Protein AF-A0A857GMG8-F1 (afdb_monomer)

Radius of gyration: 19.64 Å; Cα contacts (8 Å, |Δi|>4): 232; chains: 1; bounding box: 45×62×44 Å

Secondary structure (DSSP, 8-state):
-------TTGGGGGS-HHHHHHHHT-TTS-HHHHHHHHHHHHHHHHHHHHHHHHHTGGGSTTS-SS-GGGGS---S--S-TT---HHHHHHHHHHHS-HHHHHHHHHHHTS-HHHHHHHHHHHH-BPP-SS----TTB--HHHHTSHHHHHHHHHHTT--TTS--TT-SHHHHHHHHHHHHHHHHHHHHHHHHHHHHTT--GGGTHHHHTT-

Organism: NCBI:txid77097

Structure (mmCIF, N/CA/C/O backbone):
data_AF-A0A857GMG8-F1
#
_entry.id   AF-A0A857GMG8-F1
#
loop_
_atom_site.group_PDB
_atom_site.id
_atom_site.type_symbol
_atom_site.label_atom_id
_atom_site.label_alt_id
_atom_site.label_comp_id
_atom_site.label_asym_id
_atom_site.label_entity_id
_atom_site.label_seq_id
_atom_site.pdbx_PDB_ins_code
_atom_site.Cartn_x
_atom_site.Cartn_y
_atom_site.Cartn_z
_atom_site.occupancy
_atom_site.B_iso_or_equiv
_atom_site.auth_seq_id
_atom_site.auth_comp_id
_atom_site.auth_asym_id
_atom_site.auth_atom_id
_atom_site.pdbx_PDB_model_num
ATOM 1 N N . MET A 1 1 ? 20.575 21.310 18.126 1.00 33.16 1 MET A N 1
ATOM 2 C CA . MET A 1 1 ? 19.102 21.369 18.283 1.00 33.16 1 MET A CA 1
ATOM 3 C C . MET A 1 1 ? 18.531 19.963 18.088 1.00 33.16 1 MET A C 1
ATOM 5 O O . MET A 1 1 ? 19.032 19.236 17.243 1.00 33.16 1 MET A O 1
ATOM 9 N N . SER A 1 2 ? 17.607 19.564 18.966 1.00 34.50 2 SER A N 1
ATOM 10 C CA . SER A 1 2 ? 17.300 18.197 19.441 1.00 34.50 2 SER A CA 1
ATOM 11 C C . SER A 1 2 ? 17.099 17.077 18.393 1.00 34.50 2 SER A C 1
ATOM 13 O O . SER A 1 2 ? 16.162 17.109 17.597 1.00 34.50 2 SER A O 1
ATOM 15 N N . LYS A 1 3 ? 17.934 16.026 18.489 1.00 38.69 3 LYS A N 1
ATOM 16 C CA . LYS A 1 3 ? 17.769 14.689 17.884 1.00 38.69 3 LYS A CA 1
ATOM 17 C C . LYS A 1 3 ? 16.964 13.773 18.825 1.00 38.69 3 LYS A C 1
ATOM 19 O O . LYS A 1 3 ? 17.524 12.826 19.358 1.00 38.69 3 LYS A O 1
ATOM 24 N N . ALA A 1 4 ? 15.687 14.060 19.067 1.00 39.09 4 ALA A N 1
ATOM 25 C CA . ALA A 1 4 ? 14.756 13.107 19.692 1.00 39.09 4 ALA A CA 1
ATOM 26 C C . ALA A 1 4 ? 13.313 13.634 19.660 1.00 39.09 4 ALA A C 1
ATOM 28 O O . ALA A 1 4 ? 12.725 13.946 20.691 1.00 39.09 4 ALA A O 1
ATOM 29 N N . ARG A 1 5 ? 12.689 13.704 18.480 1.00 40.91 5 ARG A N 1
ATOM 30 C CA . ARG A 1 5 ? 11.242 13.453 18.433 1.00 40.91 5 ARG A CA 1
ATOM 31 C C . ARG A 1 5 ? 11.086 11.939 18.383 1.00 40.91 5 ARG A C 1
ATOM 33 O O . ARG A 1 5 ? 11.029 11.363 17.301 1.00 40.91 5 ARG A O 1
ATOM 40 N N . CYS A 1 6 ? 11.106 11.290 19.548 1.00 48.81 6 CYS A N 1
ATOM 41 C CA . CYS A 1 6 ? 10.576 9.935 19.651 1.00 48.81 6 CYS A CA 1
ATOM 42 C C . CYS A 1 6 ? 9.146 9.990 19.115 1.00 48.81 6 CYS A C 1
ATOM 44 O O . CYS A 1 6 ? 8.317 10.737 19.634 1.00 48.81 6 CYS A O 1
ATOM 46 N N . ASN A 1 7 ? 8.886 9.275 18.024 1.00 71.25 7 ASN A N 1
ATOM 47 C CA . ASN A 1 7 ? 7.545 9.131 17.487 1.00 71.25 7 ASN A CA 1
ATOM 48 C C . ASN A 1 7 ? 6.668 8.538 18.607 1.00 71.25 7 ASN A C 1
ATOM 50 O O . ASN A 1 7 ? 6.893 7.395 19.005 1.00 71.25 7 ASN A O 1
ATOM 54 N N . ARG A 1 8 ? 5.719 9.326 19.149 1.00 83.62 8 ARG A N 1
ATOM 55 C CA . ARG A 1 8 ? 4.819 8.953 20.267 1.00 83.62 8 ARG A CA 1
ATOM 56 C C . ARG A 1 8 ? 4.130 7.605 20.022 1.00 83.62 8 ARG A C 1
ATOM 58 O O . ARG A 1 8 ? 3.816 6.894 20.970 1.00 83.62 8 ARG A O 1
ATOM 65 N N . TYR A 1 9 ? 3.969 7.233 18.753 1.00 89.00 9 TYR A N 1
ATOM 66 C CA . TYR A 1 9 ? 3.299 6.018 18.309 1.00 89.00 9 TYR A CA 1
ATOM 67 C C . TYR A 1 9 ? 4.242 4.997 17.647 1.00 89.00 9 TYR A C 1
ATOM 69 O O . TYR A 1 9 ? 3.790 4.125 16.915 1.00 89.00 9 TYR A O 1
ATOM 77 N N . ALA A 1 10 ? 5.553 5.047 17.922 1.00 86.38 10 ALA A N 1
ATOM 78 C CA . ALA A 1 10 ? 6.530 4.090 17.377 1.00 86.38 10 ALA A CA 1
ATOM 79 C C . ALA A 1 10 ? 6.225 2.619 17.723 1.00 86.38 10 ALA A C 1
ATOM 81 O O . ALA A 1 10 ? 6.679 1.710 17.035 1.00 86.38 10 ALA A O 1
ATOM 82 N N . TYR A 1 11 ? 5.468 2.362 18.793 1.00 90.12 11 TYR A N 1
ATOM 83 C CA . TYR A 1 11 ? 5.077 1.006 19.178 1.00 90.12 11 TYR A CA 1
ATOM 84 C C . TYR A 1 11 ? 4.092 0.358 18.189 1.00 90.12 11 TYR A C 1
ATOM 86 O O . TYR A 1 11 ? 3.995 -0.868 18.169 1.00 90.12 11 TYR A O 1
ATOM 94 N N . LEU A 1 12 ? 3.393 1.153 17.366 1.00 91.69 12 LEU A N 1
ATOM 95 C CA . LEU A 1 12 ? 2.449 0.651 16.365 1.00 91.69 12 LEU A CA 1
ATOM 96 C C . LEU A 1 12 ? 3.129 -0.234 15.317 1.00 91.69 12 LEU A C 1
ATOM 98 O O . LEU A 1 12 ? 2.527 -1.211 14.889 1.00 91.69 12 LEU A O 1
ATOM 102 N N . ASP A 1 13 ? 4.399 0.025 14.982 1.00 85.75 13 ASP A N 1
ATOM 103 C CA . ASP A 1 13 ? 5.188 -0.799 14.048 1.00 85.75 13 ASP A CA 1
ATOM 104 C C . ASP A 1 13 ? 5.407 -2.248 14.546 1.00 85.75 13 ASP A C 1
ATOM 106 O O . ASP A 1 13 ? 5.930 -3.082 13.814 1.00 85.75 13 ASP A O 1
ATOM 110 N N . ARG A 1 14 ? 5.051 -2.562 15.801 1.00 87.31 14 ARG A N 1
ATOM 111 C CA . ARG A 1 14 ? 5.132 -3.920 16.376 1.00 87.31 14 ARG A CA 1
ATOM 112 C C . ARG A 1 14 ? 3.777 -4.619 16.460 1.00 87.31 14 ARG A C 1
ATOM 114 O O . ARG A 1 14 ? 3.708 -5.760 16.918 1.00 87.31 14 ARG A O 1
ATOM 121 N N . LEU A 1 15 ? 2.695 -3.927 16.113 1.00 86.44 15 LEU A N 1
ATOM 122 C CA . LEU A 1 15 ? 1.356 -4.496 16.136 1.00 86.44 15 LEU A CA 1
ATOM 123 C C . LEU A 1 15 ? 1.070 -5.200 14.813 1.00 86.44 15 LEU A C 1
ATOM 125 O O . LEU A 1 15 ? 1.471 -4.741 13.751 1.00 86.44 15 LEU A O 1
ATOM 129 N N . ASN A 1 16 ? 0.340 -6.310 14.885 1.00 87.12 16 ASN A N 1
ATOM 130 C CA . ASN A 1 16 ? -0.159 -6.965 13.683 1.00 87.12 16 ASN A CA 1
ATOM 131 C C . ASN A 1 16 ? -1.322 -6.173 13.065 1.00 87.12 16 ASN A C 1
ATOM 133 O O . ASN A 1 16 ? -1.979 -5.370 13.736 1.00 87.12 16 ASN A O 1
ATOM 137 N N . LEU A 1 17 ? -1.600 -6.450 11.791 1.00 89.31 17 LEU A N 1
ATOM 138 C CA . LEU A 1 17 ? -2.630 -5.764 11.017 1.00 89.31 17 LEU A CA 1
ATOM 139 C C . LEU A 1 17 ? -4.008 -5.785 11.699 1.00 89.31 17 LEU A C 1
ATOM 141 O O . LEU A 1 17 ? -4.651 -4.746 11.796 1.00 89.31 17 LEU A O 1
ATOM 145 N N . SER A 1 18 ? -4.434 -6.918 12.264 1.00 87.94 18 SER A N 1
ATOM 146 C CA . SER A 1 18 ? -5.716 -7.014 12.978 1.00 87.94 18 SER A CA 1
ATOM 147 C C . SER A 1 18 ? -5.811 -6.041 14.158 1.00 87.94 18 SER A C 1
ATOM 149 O O . SER A 1 18 ? -6.833 -5.385 14.341 1.00 87.94 18 SER A O 1
ATOM 151 N N . ARG A 1 19 ? -4.744 -5.913 14.959 1.00 89.12 19 ARG A N 1
ATOM 152 C CA . ARG A 1 19 ? -4.695 -4.956 16.075 1.00 89.12 19 ARG A CA 1
ATOM 153 C C . ARG A 1 19 ? -4.681 -3.513 15.582 1.00 89.12 19 ARG A C 1
ATOM 155 O O . ARG A 1 19 ? -5.344 -2.677 16.185 1.00 89.12 19 ARG A O 1
ATOM 162 N N . LEU A 1 20 ? -3.959 -3.231 14.498 1.00 92.88 20 LEU A N 1
ATOM 163 C CA . LEU A 1 20 ? -3.930 -1.900 13.889 1.00 92.88 20 LEU A CA 1
ATOM 164 C C . LEU A 1 20 ? -5.317 -1.478 13.390 1.00 92.88 20 LEU A C 1
ATOM 166 O O . LEU A 1 20 ? -5.744 -0.363 13.674 1.00 92.88 20 LEU A O 1
ATOM 170 N N . LEU A 1 21 ? -6.044 -2.376 12.720 1.00 92.88 21 LEU A N 1
ATOM 171 C CA . LEU A 1 21 ? -7.398 -2.110 12.225 1.00 92.88 21 LEU A CA 1
ATOM 172 C C . LEU A 1 21 ? -8.398 -1.893 13.366 1.00 92.88 21 LEU A C 1
ATOM 174 O O . LEU A 1 21 ? -9.181 -0.951 13.311 1.00 92.88 21 LEU A O 1
ATOM 178 N N . ARG A 1 22 ? -8.331 -2.695 14.438 1.00 91.06 22 ARG A N 1
ATOM 179 C CA . ARG A 1 22 ? -9.180 -2.489 15.625 1.00 91.06 22 ARG A CA 1
ATOM 180 C C . ARG A 1 22 ? -8.895 -1.165 16.332 1.00 91.06 22 ARG A C 1
ATOM 182 O O . ARG A 1 22 ? -9.832 -0.496 16.742 1.00 91.06 22 ARG A O 1
ATOM 189 N N . LEU A 1 23 ? -7.626 -0.769 16.451 1.00 93.62 23 LEU A N 1
ATOM 190 C CA . LEU A 1 23 ? -7.266 0.545 16.999 1.00 93.62 23 LEU A CA 1
ATOM 191 C C . LEU A 1 23 ? -7.753 1.688 16.104 1.00 93.62 23 LEU A C 1
ATOM 193 O O . LEU A 1 23 ? -8.208 2.702 16.617 1.00 93.62 23 LEU A O 1
ATOM 197 N N . ALA A 1 24 ? -7.666 1.530 14.782 1.00 93.31 24 ALA A N 1
ATOM 198 C CA . ALA A 1 24 ? -8.142 2.529 13.831 1.00 93.31 24 ALA A CA 1
ATOM 199 C C . ALA A 1 24 ? -9.674 2.682 13.836 1.00 93.31 24 ALA A C 1
ATOM 201 O O . ALA A 1 24 ? -10.165 3.771 13.558 1.00 93.31 24 ALA A O 1
ATOM 202 N N . ALA A 1 25 ? -10.407 1.611 14.153 1.00 92.38 25 ALA A N 1
ATOM 203 C CA . ALA A 1 25 ? -11.868 1.589 14.232 1.00 92.38 25 ALA A CA 1
ATOM 204 C C . ALA A 1 25 ? -12.432 1.909 15.629 1.00 92.38 25 ALA A C 1
ATOM 206 O O . ALA A 1 25 ? -13.646 1.950 15.795 1.00 92.38 25 ALA A O 1
ATOM 207 N N . SER A 1 26 ? -11.582 2.074 16.645 1.00 89.69 26 SER A N 1
ATOM 208 C CA . SER A 1 26 ? -12.030 2.303 18.018 1.00 89.69 26 SER A CA 1
ATOM 209 C C . SER A 1 26 ? -12.378 3.773 18.249 1.00 89.69 26 SER A C 1
ATOM 211 O O . SER A 1 26 ? -11.548 4.654 18.029 1.00 89.69 26 SER A O 1
ATOM 213 N N . ASP A 1 27 ? -13.570 4.023 18.789 1.00 87.88 27 ASP A N 1
ATOM 214 C CA . ASP A 1 27 ? -13.991 5.354 19.246 1.00 87.88 27 ASP A CA 1
ATOM 215 C C . ASP A 1 27 ? -13.422 5.725 20.630 1.00 87.88 27 ASP A C 1
ATOM 217 O O . ASP A 1 27 ? -13.548 6.864 21.079 1.00 87.88 27 ASP A O 1
ATOM 221 N N . GLU A 1 28 ? -12.770 4.780 21.316 1.00 88.62 28 GLU A N 1
ATOM 222 C CA . GLU A 1 28 ? -12.224 4.964 22.669 1.00 88.62 28 GLU A CA 1
ATOM 223 C C . GLU A 1 28 ? -10.818 5.585 22.672 1.00 88.62 28 GLU A C 1
ATOM 225 O O . GLU A 1 28 ? -10.303 5.975 23.723 1.00 88.62 28 GLU A O 1
ATOM 230 N N . VAL A 1 29 ? -10.170 5.669 21.508 1.00 90.56 29 VAL A N 1
ATOM 231 C CA . VAL A 1 29 ? -8.803 6.183 21.377 1.00 90.56 29 VAL A CA 1
ATOM 232 C C . VAL A 1 29 ? -8.765 7.605 20.821 1.00 90.56 29 VAL A C 1
ATOM 234 O O . VAL A 1 29 ? -9.653 8.064 20.106 1.00 90.56 29 VAL A O 1
ATOM 237 N N . GLU A 1 30 ? -7.677 8.323 21.112 1.00 92.44 30 GLU A N 1
ATOM 238 C CA . GLU A 1 30 ? -7.411 9.627 20.500 1.00 92.44 30 GLU A CA 1
ATOM 239 C C . GLU A 1 30 ? -7.412 9.517 18.960 1.00 92.44 30 GLU A C 1
ATOM 241 O O . GLU A 1 30 ? -6.776 8.628 18.388 1.00 92.44 30 GLU A O 1
ATOM 246 N N . LYS A 1 31 ? -8.038 10.480 18.267 1.00 91.19 31 LYS A N 1
ATOM 247 C CA . LYS A 1 31 ? -8.101 10.515 16.789 1.00 91.19 31 LYS A CA 1
ATOM 248 C C . LYS A 1 31 ? -6.725 10.448 16.117 1.00 91.19 31 LYS A C 1
ATOM 250 O O . LYS A 1 31 ? -6.587 9.878 15.034 1.00 91.19 31 LYS A O 1
ATOM 255 N N . GLU A 1 32 ? -5.706 11.028 16.749 1.00 92.62 32 GLU A N 1
ATOM 256 C CA . GLU A 1 32 ? -4.321 10.972 16.269 1.00 92.62 32 GLU A CA 1
ATOM 257 C C . GLU A 1 32 ? -3.757 9.546 16.309 1.00 92.62 32 GLU A C 1
ATOM 259 O O . GLU A 1 32 ? -3.087 9.131 15.362 1.00 92.62 32 GLU A O 1
ATOM 264 N N . LEU A 1 33 ? -4.071 8.779 17.360 1.00 93.69 33 LEU A N 1
ATOM 265 C CA . LEU A 1 33 ? -3.666 7.382 17.494 1.00 93.69 33 LEU A CA 1
ATOM 266 C C . LEU A 1 33 ? -4.389 6.497 16.472 1.00 93.69 33 LEU A C 1
ATOM 268 O O . LEU A 1 33 ? -3.727 5.720 15.785 1.00 93.69 33 LEU A O 1
ATOM 272 N N . ALA A 1 34 ? -5.708 6.655 16.318 1.00 93.69 34 ALA A N 1
ATOM 273 C CA . ALA A 1 34 ? -6.480 5.931 15.304 1.00 93.69 34 ALA A CA 1
ATOM 274 C C . ALA A 1 34 ? -5.936 6.199 13.890 1.00 93.69 34 ALA A C 1
ATOM 276 O O . ALA A 1 34 ? -5.673 5.272 13.122 1.00 93.69 34 ALA A O 1
ATOM 277 N N . SER A 1 35 ? -5.658 7.470 13.576 1.00 94.12 35 SER A N 1
ATOM 278 C CA . SER A 1 35 ? -5.053 7.864 12.299 1.00 94.12 35 SER A CA 1
ATOM 279 C C . SER A 1 35 ? -3.664 7.248 12.110 1.00 94.12 35 SER A C 1
ATOM 281 O O . SER A 1 35 ? -3.356 6.741 11.033 1.00 94.12 35 SER A O 1
ATOM 283 N N . ALA A 1 36 ? -2.815 7.258 13.142 1.00 94.44 36 ALA A N 1
ATOM 284 C CA . ALA A 1 36 ? -1.493 6.640 13.077 1.00 94.44 36 ALA A CA 1
ATOM 285 C C . ALA A 1 36 ? -1.581 5.119 12.850 1.00 94.44 36 ALA A C 1
ATOM 287 O O . ALA A 1 36 ? -0.863 4.589 11.999 1.00 94.44 36 ALA A O 1
ATOM 288 N N . ALA A 1 37 ? -2.499 4.433 13.541 1.00 94.75 37 ALA A N 1
ATOM 289 C CA . ALA A 1 37 ? -2.749 3.003 13.367 1.00 94.75 37 ALA A CA 1
ATOM 290 C C . ALA A 1 37 ? -3.223 2.677 11.945 1.00 94.75 37 ALA A C 1
ATOM 292 O O . ALA A 1 37 ? -2.731 1.724 11.342 1.00 94.75 37 ALA A O 1
ATOM 293 N N . LEU A 1 38 ? -4.085 3.520 11.370 1.00 95.19 38 LEU A N 1
ATOM 294 C CA . LEU A 1 38 ? -4.558 3.397 9.993 1.00 95.19 38 LEU A CA 1
ATOM 295 C C . LEU A 1 38 ? -3.413 3.500 8.971 1.00 95.19 38 LEU A C 1
ATOM 297 O O . LEU A 1 38 ? -3.319 2.684 8.054 1.00 95.19 38 LEU A O 1
ATOM 301 N N . TYR A 1 39 ? -2.496 4.459 9.136 1.00 95.44 39 TYR A N 1
ATOM 302 C CA . TYR A 1 39 ? -1.325 4.569 8.255 1.00 95.44 39 TYR A CA 1
ATOM 303 C C . TYR A 1 39 ? -0.350 3.396 8.411 1.00 95.44 39 TYR A C 1
ATOM 305 O O . TYR A 1 39 ? 0.220 2.955 7.409 1.00 95.44 39 TYR A O 1
ATOM 313 N N . CYS A 1 40 ? -0.173 2.870 9.627 1.00 94.25 40 CYS A N 1
ATOM 314 C CA . CYS A 1 40 ? 0.589 1.640 9.852 1.00 94.25 40 CYS A CA 1
ATOM 315 C C . CYS A 1 40 ? -0.089 0.437 9.176 1.00 94.25 40 CYS A C 1
ATOM 317 O O . CYS A 1 40 ? 0.586 -0.314 8.481 1.00 94.25 40 CYS A O 1
ATOM 319 N N . ALA A 1 41 ? -1.415 0.300 9.274 1.00 94.31 41 ALA A N 1
ATOM 320 C CA . ALA A 1 41 ? -2.159 -0.762 8.595 1.00 94.31 41 ALA A CA 1
ATOM 321 C C . ALA A 1 41 ? -1.983 -0.702 7.068 1.00 94.31 41 ALA A C 1
ATOM 323 O O . ALA A 1 41 ? -1.731 -1.722 6.433 1.00 94.31 41 ALA A O 1
ATOM 324 N N . ILE A 1 42 ? -2.035 0.495 6.473 1.00 96.06 42 ILE A N 1
ATOM 325 C CA . ILE A 1 42 ? -1.792 0.685 5.032 1.00 96.06 42 ILE A CA 1
ATOM 326 C C . ILE A 1 42 ? -0.371 0.274 4.644 1.00 96.06 42 ILE A C 1
ATOM 328 O O . ILE A 1 42 ? -0.181 -0.321 3.587 1.00 96.06 42 ILE A O 1
ATOM 332 N N . LYS A 1 43 ? 0.632 0.585 5.472 1.00 94.50 43 LYS A N 1
ATOM 333 C CA . LYS A 1 43 ? 2.021 0.172 5.231 1.00 94.50 43 LYS A CA 1
ATOM 334 C C . LYS A 1 43 ? 2.143 -1.356 5.198 1.00 94.50 43 LYS A C 1
ATOM 336 O O . LYS A 1 43 ? 2.738 -1.871 4.258 1.00 94.50 43 LYS A O 1
ATOM 341 N N . GLU A 1 44 ? 1.533 -2.056 6.153 1.00 91.81 44 GLU A N 1
ATOM 342 C CA . GLU A 1 44 ? 1.511 -3.528 6.187 1.00 91.81 44 GLU A CA 1
ATOM 343 C C . GLU A 1 44 ? 0.759 -4.122 4.982 1.00 91.81 44 GLU A C 1
ATOM 345 O O . GLU A 1 44 ? 1.235 -5.056 4.344 1.00 91.81 44 GLU A O 1
ATOM 350 N N . LEU A 1 45 ? -0.385 -3.545 4.601 1.00 93.62 45 LEU A N 1
ATOM 351 C CA . LEU A 1 45 ? -1.157 -3.986 3.430 1.00 93.62 45 LEU A CA 1
ATOM 352 C C . LEU A 1 45 ? -0.391 -3.800 2.110 1.00 93.62 45 LEU A C 1
ATOM 354 O O . LEU A 1 45 ? -0.483 -4.642 1.217 1.00 93.62 45 LEU A O 1
ATOM 358 N N . LEU A 1 46 ? 0.372 -2.712 1.979 1.00 94.88 46 LEU A N 1
ATOM 359 C CA . LEU A 1 46 ? 1.253 -2.494 0.828 1.00 94.88 46 LEU A CA 1
ATOM 360 C C . LEU A 1 46 ? 2.409 -3.499 0.805 1.00 94.88 46 LEU A C 1
ATOM 362 O O . LEU A 1 46 ? 2.769 -3.959 -0.274 1.00 94.88 46 LEU A O 1
ATOM 366 N N . GLU A 1 47 ? 2.966 -3.851 1.966 1.00 91.62 47 GLU A N 1
ATOM 367 C CA . GLU A 1 47 ? 4.010 -4.875 2.071 1.00 91.62 47 GLU A CA 1
ATOM 368 C C . GLU A 1 47 ? 3.498 -6.242 1.609 1.00 91.62 47 GLU A C 1
ATOM 370 O O . GLU A 1 47 ? 4.143 -6.878 0.780 1.00 91.62 47 GLU A O 1
ATOM 375 N N . ILE A 1 48 ? 2.299 -6.637 2.055 1.00 89.31 48 ILE A N 1
ATOM 376 C CA . ILE A 1 48 ? 1.632 -7.877 1.627 1.00 89.31 48 ILE A CA 1
ATOM 377 C C . ILE A 1 48 ? 1.445 -7.911 0.104 1.00 89.31 48 ILE A C 1
ATOM 379 O O . ILE A 1 48 ? 1.719 -8.927 -0.536 1.00 89.31 48 ILE A O 1
ATOM 383 N N . GLU A 1 49 ? 0.992 -6.807 -0.498 1.00 91.44 49 GLU A N 1
ATOM 384 C CA . GLU A 1 49 ? 0.836 -6.735 -1.955 1.00 91.44 49 GLU A CA 1
ATOM 385 C C . GLU A 1 49 ? 2.184 -6.821 -2.685 1.00 91.44 49 GLU A C 1
ATOM 387 O O . GLU A 1 49 ? 2.291 -7.496 -3.710 1.00 91.44 49 GLU A O 1
ATOM 392 N N . ILE A 1 50 ? 3.216 -6.140 -2.181 1.00 90.75 50 ILE A N 1
ATOM 393 C CA . ILE A 1 50 ? 4.553 -6.176 -2.780 1.00 90.75 50 ILE A CA 1
ATOM 394 C C . ILE A 1 50 ? 5.127 -7.590 -2.697 1.00 90.75 50 ILE A C 1
ATOM 396 O O . ILE A 1 50 ? 5.584 -8.108 -3.711 1.00 90.75 50 ILE A O 1
ATOM 400 N N . GLU A 1 51 ? 5.073 -8.240 -1.533 1.00 86.88 51 GLU A N 1
ATOM 401 C CA . GLU A 1 51 ? 5.529 -9.623 -1.371 1.00 86.88 51 GLU A CA 1
ATOM 402 C C . GLU A 1 51 ? 4.796 -10.563 -2.333 1.00 86.88 51 GLU A C 1
ATOM 404 O O . GLU A 1 51 ? 5.426 -11.393 -2.992 1.00 86.88 51 GLU A O 1
ATOM 409 N N . HIS A 1 52 ? 3.483 -10.383 -2.500 1.00 85.00 52 HIS A N 1
ATOM 410 C CA . HIS A 1 52 ? 2.725 -11.160 -3.470 1.00 85.00 52 HIS A CA 1
ATOM 411 C C . HIS A 1 52 ? 3.226 -10.961 -4.912 1.00 85.00 52 HIS A C 1
ATOM 413 O O . HIS A 1 52 ? 3.481 -11.939 -5.615 1.00 85.00 52 HIS A O 1
ATOM 419 N N . ARG A 1 53 ? 3.411 -9.712 -5.357 1.00 85.69 53 ARG A N 1
ATOM 420 C CA . ARG A 1 53 ? 3.884 -9.408 -6.724 1.00 85.69 53 ARG A CA 1
ATOM 421 C C . ARG A 1 53 ? 5.303 -9.904 -6.996 1.00 85.69 53 ARG A C 1
ATOM 423 O O . ARG A 1 53 ? 5.614 -10.239 -8.133 1.00 85.69 53 ARG A O 1
ATOM 430 N N . LEU A 1 54 ? 6.144 -9.959 -5.963 1.00 82.31 54 LEU A N 1
ATOM 431 C CA . LEU A 1 54 ? 7.515 -10.464 -6.060 1.00 82.31 54 LEU A CA 1
ATOM 432 C C . LEU A 1 54 ? 7.598 -11.992 -6.019 1.00 82.31 54 LEU A C 1
ATOM 434 O O . LEU A 1 54 ? 8.539 -12.556 -6.558 1.00 82.31 54 LEU A O 1
ATOM 438 N N . THR A 1 55 ? 6.644 -12.664 -5.374 1.00 74.94 55 THR A N 1
ATOM 439 C CA . THR A 1 55 ? 6.588 -14.138 -5.318 1.00 74.94 55 THR A CA 1
ATOM 440 C C . THR A 1 55 ? 5.903 -14.761 -6.535 1.00 74.94 55 THR A C 1
ATOM 442 O O . THR A 1 55 ? 6.041 -15.961 -6.759 1.00 74.94 55 THR A O 1
ATOM 445 N N . THR A 1 56 ? 5.192 -13.950 -7.321 1.00 67.62 56 THR A N 1
ATOM 446 C CA . THR A 1 56 ? 4.541 -14.315 -8.592 1.00 67.62 56 THR A CA 1
ATOM 447 C C . THR A 1 56 ? 5.204 -13.619 -9.785 1.00 67.62 56 THR A C 1
ATOM 449 O O . THR A 1 56 ? 4.582 -13.383 -10.814 1.00 67.62 56 THR A O 1
ATOM 452 N N . ASP A 1 57 ? 6.487 -13.274 -9.663 1.00 61.56 57 ASP A N 1
ATOM 453 C CA . ASP A 1 57 ? 7.236 -12.527 -10.677 1.00 61.56 57 ASP A CA 1
ATOM 454 C C . ASP A 1 57 ? 7.260 -13.200 -12.058 1.00 61.56 57 ASP A C 1
ATOM 456 O O . ASP A 1 57 ? 7.226 -12.510 -13.073 1.00 61.56 57 ASP A O 1
ATOM 460 N N . HIS A 1 58 ? 7.221 -14.531 -12.113 1.00 56.72 58 HIS A N 1
ATOM 461 C CA . HIS A 1 58 ? 7.085 -15.305 -13.350 1.00 56.72 58 HIS A CA 1
ATOM 462 C C . HIS A 1 58 ? 5.777 -15.059 -14.124 1.00 56.72 58 HIS A C 1
ATOM 464 O O . HIS A 1 58 ? 5.742 -15.302 -15.332 1.00 56.72 58 HIS A O 1
ATOM 470 N N . ASP A 1 59 ? 4.738 -14.539 -13.463 1.00 61.53 59 ASP A N 1
ATOM 471 C CA . ASP A 1 59 ? 3.476 -14.133 -14.092 1.00 61.53 59 ASP A CA 1
ATOM 472 C C . ASP A 1 59 ? 3.504 -12.659 -14.551 1.00 61.53 59 ASP A C 1
ATOM 474 O O . ASP A 1 59 ? 2.623 -12.210 -15.293 1.00 61.53 59 ASP A O 1
ATOM 478 N N . ASN A 1 60 ? 4.518 -11.885 -14.140 1.00 60.91 60 ASN A N 1
ATOM 479 C CA . ASN A 1 60 ? 4.646 -10.476 -14.500 1.00 60.91 60 ASN A CA 1
ATOM 480 C C . ASN A 1 60 ? 5.149 -10.308 -15.942 1.00 60.91 60 ASN A C 1
ATOM 482 O O . ASN A 1 60 ? 6.078 -10.976 -16.405 1.00 60.91 60 ASN A O 1
ATOM 486 N N . ALA A 1 61 ? 4.578 -9.333 -16.656 1.00 56.31 61 ALA A N 1
ATOM 487 C CA . ALA A 1 61 ? 4.951 -9.032 -18.036 1.00 56.31 61 ALA A CA 1
ATOM 488 C C . ALA A 1 61 ? 6.463 -8.759 -18.176 1.00 56.31 61 ALA A C 1
ATOM 490 O O . ALA A 1 61 ? 6.997 -7.830 -17.570 1.00 56.31 61 ALA A O 1
ATOM 491 N N . GLY A 1 62 ? 7.144 -9.538 -19.022 1.00 52.09 62 GLY A N 1
ATOM 492 C CA . GLY A 1 62 ? 8.584 -9.415 -19.282 1.00 52.09 62 GLY A CA 1
ATOM 493 C C . GLY A 1 62 ? 9.466 -10.433 -18.550 1.00 52.09 62 GLY A C 1
ATOM 494 O O . GLY A 1 62 ? 10.655 -10.503 -18.854 1.00 52.09 62 GLY A O 1
ATOM 495 N N . TYR A 1 63 ? 8.914 -11.237 -17.637 1.00 56.03 63 TYR A N 1
ATOM 496 C CA . TYR A 1 63 ? 9.585 -12.427 -17.106 1.00 56.03 63 TYR A CA 1
ATOM 497 C C . TYR A 1 63 ? 9.244 -13.669 -17.940 1.00 56.03 63 TYR A C 1
ATOM 499 O O . TYR A 1 63 ? 8.196 -13.747 -18.580 1.00 56.03 63 TYR A O 1
ATOM 507 N N . ALA A 1 64 ? 10.159 -14.641 -17.971 1.00 53.12 64 ALA A N 1
ATOM 508 C CA . ALA A 1 64 ? 9.880 -15.938 -18.575 1.00 53.12 64 ALA A CA 1
ATOM 509 C C . ALA A 1 64 ? 8.880 -16.704 -17.696 1.00 53.12 64 ALA A C 1
ATOM 511 O O . ALA A 1 64 ? 9.095 -16.828 -16.488 1.00 53.12 64 ALA A O 1
ATOM 512 N N . SER A 1 65 ? 7.848 -17.280 -18.320 1.00 55.38 65 SER A N 1
ATOM 513 C CA . SER A 1 65 ? 6.779 -18.051 -17.661 1.00 55.38 65 SER A CA 1
ATOM 514 C C . SER A 1 65 ? 7.258 -19.343 -16.982 1.00 55.38 65 SER A C 1
ATOM 516 O O . SER A 1 65 ? 6.476 -20.055 -16.363 1.00 55.38 65 SER A O 1
ATOM 518 N N . SER A 1 66 ? 8.537 -19.689 -17.133 1.00 54.72 66 SER A N 1
ATOM 519 C CA . SER A 1 66 ? 9.177 -20.834 -16.490 1.00 54.72 66 SER A CA 1
ATOM 520 C C . SER A 1 66 ? 10.642 -20.522 -16.196 1.00 54.72 66 SER A C 1
ATOM 522 O O . SER A 1 66 ? 11.327 -19.919 -17.027 1.00 54.72 66 SER A O 1
ATOM 524 N N . SER A 1 67 ? 11.142 -20.980 -15.047 1.00 47.00 67 SER A N 1
ATOM 525 C CA . SER A 1 67 ? 12.557 -20.858 -14.688 1.00 47.00 67 SER A CA 1
ATOM 526 C C . SER A 1 67 ? 13.452 -21.676 -15.637 1.00 47.00 67 SER A C 1
ATOM 528 O O . SER A 1 67 ? 13.168 -22.852 -15.865 1.00 47.00 67 SER A O 1
ATOM 530 N N . PRO A 1 68 ? 14.586 -21.134 -16.126 1.00 45.50 68 PRO A N 1
ATOM 531 C CA . PRO A 1 68 ? 15.593 -21.908 -16.861 1.00 45.50 68 PRO A CA 1
ATOM 532 C C . PRO A 1 68 ? 16.162 -23.093 -16.060 1.00 45.50 68 PRO A C 1
ATOM 534 O O . PRO A 1 68 ? 16.641 -24.062 -16.644 1.00 45.50 68 PRO A O 1
ATOM 537 N N . LEU A 1 69 ? 16.084 -23.036 -14.722 1.00 45.38 69 LEU A N 1
ATOM 538 C CA . LEU A 1 69 ? 16.502 -24.111 -13.815 1.00 45.38 69 LEU A CA 1
ATOM 539 C C . LEU A 1 69 ? 15.438 -25.198 -13.616 1.00 45.38 69 LEU A C 1
ATOM 541 O O . LEU A 1 69 ? 15.777 -26.255 -13.088 1.00 45.38 69 LEU A O 1
ATOM 545 N N . ALA A 1 70 ? 14.196 -25.000 -14.079 1.00 48.41 70 ALA A N 1
ATOM 546 C CA . ALA A 1 70 ? 13.165 -26.045 -14.056 1.00 48.41 70 ALA A CA 1
ATOM 547 C C . ALA A 1 70 ? 13.589 -27.304 -14.844 1.00 48.41 70 ALA A C 1
ATOM 549 O O . ALA A 1 70 ? 13.057 -28.387 -14.631 1.00 48.41 70 ALA A O 1
ATOM 550 N N . TYR A 1 71 ? 14.592 -27.173 -15.719 1.00 48.59 71 TYR A N 1
ATOM 551 C CA . TYR A 1 71 ? 15.168 -28.262 -16.509 1.00 48.59 71 TYR A CA 1
ATOM 552 C C . TYR A 1 71 ? 16.530 -28.758 -15.991 1.00 48.59 71 TYR A C 1
ATOM 554 O O . TYR A 1 71 ? 17.097 -29.680 -16.574 1.00 48.59 71 TYR A O 1
ATOM 562 N N . ALA A 1 72 ? 17.078 -28.152 -14.930 1.00 48.62 72 ALA A N 1
ATOM 563 C CA . ALA A 1 72 ? 18.464 -28.361 -14.501 1.00 48.62 72 ALA A CA 1
ATOM 564 C C . ALA A 1 72 ? 18.638 -29.370 -13.349 1.00 48.62 72 ALA A C 1
ATOM 566 O O . ALA A 1 72 ? 19.773 -29.691 -13.000 1.00 48.62 72 ALA A O 1
ATOM 567 N N . GLY A 1 73 ? 17.560 -29.905 -12.765 1.00 46.47 73 GLY A N 1
ATOM 568 C CA . GLY A 1 73 ? 17.698 -30.863 -11.669 1.00 46.47 73 GLY A CA 1
ATOM 569 C C . GLY A 1 73 ? 16.393 -31.439 -11.141 1.00 46.47 73 GLY A C 1
ATOM 570 O O . GLY A 1 73 ? 15.959 -31.072 -10.059 1.00 46.47 73 GLY A O 1
ATOM 571 N N . GLU A 1 74 ? 15.825 -32.411 -11.852 1.00 44.22 74 GLU A N 1
ATOM 572 C CA . GLU A 1 74 ? 14.912 -33.391 -11.256 1.00 44.22 74 GLU A CA 1
ATOM 573 C C . GLU A 1 74 ? 15.496 -34.781 -11.501 1.00 44.22 74 GLU A C 1
ATOM 575 O O . GLU A 1 74 ? 15.503 -35.309 -12.616 1.00 44.22 74 GLU A O 1
ATOM 580 N N . GLY A 1 75 ? 16.075 -35.349 -10.445 1.00 42.81 75 GLY A N 1
ATOM 581 C CA . GLY A 1 75 ? 16.515 -36.732 -10.443 1.00 42.81 75 GLY A CA 1
ATOM 582 C C . GLY A 1 75 ? 15.318 -37.663 -10.611 1.00 42.81 75 GLY A C 1
ATOM 583 O O . GLY A 1 75 ? 14.380 -37.600 -9.830 1.00 42.81 75 GLY A O 1
ATOM 584 N N . GLY A 1 76 ? 15.378 -38.530 -11.622 1.00 37.88 76 GLY A N 1
ATOM 585 C CA . GLY A 1 76 ? 14.870 -39.910 -11.611 1.00 37.88 76 GLY A CA 1
ATOM 586 C C . GLY A 1 76 ? 13.409 -40.213 -11.237 1.00 37.88 76 GLY A C 1
ATOM 587 O O . GLY A 1 76 ? 13.083 -41.391 -11.139 1.00 37.88 76 GLY A O 1
ATOM 588 N N . GLY A 1 77 ? 12.535 -39.232 -11.022 1.00 39.78 77 GLY A N 1
ATOM 589 C CA . GLY A 1 77 ? 11.116 -39.442 -10.732 1.00 39.78 77 GLY A CA 1
ATOM 590 C C . GLY A 1 77 ? 10.276 -39.359 -12.003 1.00 39.78 77 GLY A C 1
ATOM 591 O O . GLY A 1 77 ? 10.413 -38.422 -12.782 1.00 39.78 77 GLY A O 1
ATOM 592 N N . SER A 1 78 ? 9.392 -40.328 -12.227 1.00 41.44 78 SER A N 1
ATOM 593 C CA . SER A 1 78 ? 8.522 -40.455 -13.407 1.00 41.44 78 SER A CA 1
ATOM 594 C C . SER A 1 78 ? 7.369 -39.430 -13.474 1.00 41.44 78 SER A C 1
ATOM 596 O O . SER A 1 78 ? 6.261 -39.782 -13.879 1.00 41.44 78 SER A O 1
ATOM 598 N N . GLY A 1 79 ? 7.595 -38.186 -13.046 1.00 46.47 79 GLY A N 1
ATOM 599 C CA . GLY A 1 79 ? 6.639 -37.080 -13.153 1.00 46.47 79 GLY A CA 1
ATOM 600 C C . GLY A 1 79 ? 6.890 -36.213 -14.397 1.00 46.47 79 GLY A C 1
ATOM 601 O O . GLY A 1 79 ? 8.012 -36.193 -14.913 1.00 46.47 79 GLY A O 1
ATOM 602 N N . PRO A 1 80 ? 5.872 -35.506 -14.926 1.00 43.41 80 PRO A N 1
ATOM 603 C CA . PRO A 1 80 ? 6.069 -34.533 -15.997 1.00 43.41 80 PRO A CA 1
ATOM 604 C C . PRO A 1 80 ? 7.006 -33.413 -15.518 1.00 43.41 80 PRO A C 1
ATOM 606 O O . PRO 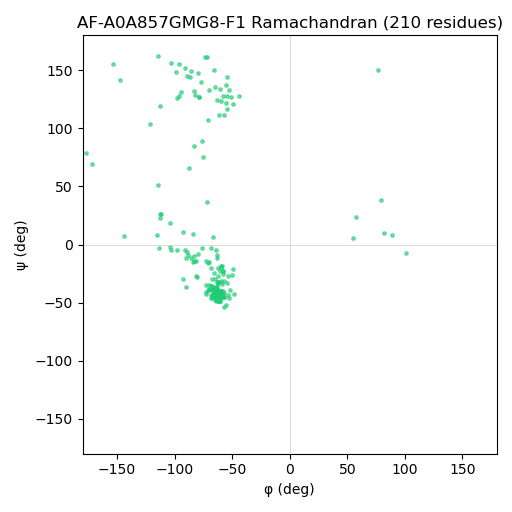A 1 80 ? 6.664 -32.626 -14.640 1.00 43.41 80 PRO A O 1
ATOM 609 N N . ARG A 1 81 ? 8.209 -33.394 -16.102 1.00 43.03 81 ARG A N 1
ATOM 610 C CA . ARG A 1 81 ? 9.333 -32.510 -15.756 1.00 43.03 81 ARG A CA 1
ATOM 611 C C . ARG A 1 81 ? 8.918 -31.039 -15.750 1.00 43.03 81 ARG A C 1
ATOM 613 O O . ARG A 1 81 ? 8.327 -30.571 -16.724 1.00 43.03 81 ARG A O 1
ATOM 620 N N . GLY A 1 82 ? 9.298 -30.312 -14.701 1.00 45.84 82 GLY A N 1
ATOM 621 C CA . GLY A 1 82 ? 9.144 -28.855 -14.632 1.00 45.84 82 GLY A CA 1
ATOM 622 C C . GLY A 1 82 ? 7.758 -28.351 -14.217 1.00 45.84 82 GLY A C 1
ATOM 623 O O . GLY A 1 82 ? 7.515 -27.146 -14.293 1.00 45.84 82 GLY A O 1
ATOM 624 N N . GLN A 1 83 ? 6.853 -29.224 -13.760 1.00 46.75 83 GLN A N 1
ATOM 625 C CA . GLN A 1 83 ? 5.691 -28.772 -12.994 1.00 46.75 83 GLN A CA 1
ATOM 626 C C . GLN A 1 83 ? 6.124 -28.489 -11.557 1.00 46.75 83 GLN A C 1
ATOM 628 O O . GLN A 1 83 ? 6.704 -29.347 -10.896 1.00 46.75 83 GLN A O 1
ATOM 633 N N . SER A 1 84 ? 5.822 -27.287 -11.063 1.00 50.59 84 SER A N 1
ATOM 634 C CA . SER A 1 84 ? 5.828 -27.031 -9.627 1.00 50.59 84 SER A CA 1
ATOM 635 C C . SER A 1 84 ? 4.987 -28.113 -8.950 1.00 50.59 84 SER A C 1
ATOM 637 O O . SER A 1 84 ? 3.851 -28.352 -9.361 1.00 50.59 84 SER A O 1
ATOM 639 N N . ASP A 1 85 ? 5.557 -28.795 -7.950 1.00 57.44 85 ASP A N 1
ATOM 640 C CA . ASP A 1 85 ? 4.832 -29.766 -7.127 1.00 57.44 85 ASP A CA 1
ATOM 641 C C . ASP A 1 85 ? 3.469 -29.157 -6.767 1.00 57.44 85 ASP A C 1
ATOM 643 O O . ASP A 1 85 ? 3.408 -28.014 -6.310 1.00 57.44 85 ASP A O 1
ATOM 647 N N . GLY A 1 86 ? 2.368 -29.869 -7.020 1.00 50.25 86 GLY A N 1
ATOM 648 C CA . GLY A 1 86 ? 1.022 -29.354 -6.767 1.00 50.25 86 GLY A CA 1
ATOM 649 C C . GLY A 1 86 ? 0.856 -28.860 -5.326 1.00 50.25 86 GLY A C 1
ATOM 650 O O . GLY A 1 86 ? 0.103 -27.919 -5.085 1.00 50.25 86 GLY A O 1
ATOM 651 N N . VAL A 1 87 ? 1.627 -29.419 -4.385 1.00 54.22 87 VAL A N 1
ATOM 652 C CA . VAL A 1 87 ? 1.709 -28.960 -2.993 1.00 54.22 87 VAL A CA 1
ATOM 653 C C . VAL A 1 87 ? 2.480 -27.642 -2.862 1.00 54.22 87 VAL A C 1
ATOM 655 O O . VAL A 1 87 ? 2.049 -26.761 -2.122 1.00 54.22 87 VAL A O 1
ATOM 658 N N . LEU A 1 88 ? 3.584 -27.465 -3.592 1.00 51.00 88 LEU A N 1
ATOM 659 C CA . LEU A 1 88 ? 4.341 -26.212 -3.635 1.00 51.00 88 LEU A CA 1
ATOM 660 C C . LEU A 1 88 ? 3.525 -25.096 -4.297 1.00 51.00 88 LEU A C 1
ATOM 662 O O . LEU A 1 88 ? 3.448 -24.000 -3.751 1.00 51.00 88 LEU A O 1
ATOM 666 N N . LEU A 1 89 ? 2.859 -25.383 -5.418 1.00 55.16 89 LEU A N 1
ATOM 667 C CA . LEU A 1 89 ? 1.971 -24.438 -6.092 1.00 55.16 89 LEU A CA 1
ATOM 668 C C . LEU A 1 89 ? 0.765 -24.091 -5.208 1.00 55.16 89 LEU A C 1
ATOM 670 O O . LEU A 1 89 ? 0.430 -22.918 -5.069 1.00 55.16 89 LEU A O 1
ATOM 674 N N . ALA A 1 90 ? 0.159 -25.075 -4.535 1.00 52.53 90 ALA A N 1
ATOM 675 C CA . ALA A 1 90 ? -0.893 -24.829 -3.551 1.00 52.53 90 ALA A CA 1
ATOM 676 C C . ALA A 1 90 ? -0.386 -24.014 -2.351 1.00 52.53 90 ALA A C 1
ATOM 678 O O . ALA A 1 90 ? -1.094 -23.127 -1.892 1.00 52.53 90 ALA A O 1
ATOM 679 N N . ALA A 1 91 ? 0.837 -24.242 -1.864 1.00 54.34 91 ALA A N 1
ATOM 680 C CA . ALA A 1 91 ? 1.428 -23.470 -0.770 1.00 54.34 91 ALA A CA 1
ATOM 681 C C . ALA A 1 91 ? 1.776 -22.028 -1.184 1.00 54.34 91 ALA A C 1
ATOM 683 O O . ALA A 1 91 ? 1.551 -21.099 -0.405 1.00 54.34 91 ALA A O 1
ATOM 684 N N . MET A 1 92 ? 2.274 -21.824 -2.408 1.00 52.34 92 MET A N 1
ATOM 685 C CA . MET A 1 92 ? 2.514 -20.501 -2.998 1.00 52.34 92 MET A CA 1
ATOM 686 C C . MET A 1 92 ? 1.194 -19.753 -3.218 1.00 52.34 92 MET A C 1
ATOM 688 O O . MET A 1 92 ? 1.076 -18.589 -2.834 1.00 52.34 92 MET A O 1
ATOM 692 N N . ASN A 1 93 ? 0.168 -20.444 -3.722 1.00 51.56 93 ASN A N 1
ATOM 693 C CA . ASN A 1 93 ? -1.175 -19.897 -3.902 1.00 51.56 93 ASN A CA 1
ATOM 694 C C . ASN A 1 93 ? -1.857 -19.592 -2.562 1.00 51.56 93 ASN A C 1
ATOM 696 O O . ASN A 1 93 ? -2.412 -18.511 -2.412 1.00 51.56 93 ASN A O 1
ATOM 700 N N . HIS A 1 94 ? -1.764 -20.470 -1.559 1.00 51.06 94 HIS A N 1
ATOM 701 C CA . HIS A 1 94 ? -2.331 -20.232 -0.227 1.00 51.06 94 HIS A CA 1
ATOM 702 C C . HIS A 1 94 ? -1.610 -19.112 0.532 1.00 51.06 94 HIS A C 1
ATOM 704 O O . HIS A 1 94 ? -2.268 -18.333 1.218 1.00 51.06 94 HIS A O 1
ATOM 710 N N . ARG A 1 95 ? -0.282 -18.972 0.388 1.00 52.00 95 ARG A N 1
ATOM 711 C CA . ARG A 1 95 ? 0.439 -17.788 0.895 1.00 52.00 95 ARG A CA 1
ATOM 712 C C . ARG A 1 95 ? 0.028 -16.516 0.151 1.00 52.00 95 ARG A C 1
ATOM 714 O O . ARG A 1 95 ? -0.097 -15.462 0.769 1.00 52.00 95 ARG A O 1
ATOM 721 N N . GLY A 1 96 ? -0.200 -16.624 -1.157 1.00 50.59 96 GLY A N 1
ATOM 722 C CA . GLY A 1 96 ? -0.550 -15.514 -2.035 1.00 50.59 96 GLY A CA 1
ATOM 723 C C . GLY A 1 96 ? -2.029 -15.124 -2.047 1.00 50.59 96 GLY A C 1
ATOM 724 O O . GLY A 1 96 ? -2.340 -14.050 -2.536 1.00 50.59 96 GLY A O 1
ATOM 725 N N . GLN A 1 97 ? -2.955 -15.931 -1.535 1.00 58.59 97 GLN A N 1
ATOM 726 C CA . GLN A 1 97 ? -4.402 -15.659 -1.515 1.00 58.59 97 GLN A CA 1
ATOM 727 C C . GLN A 1 97 ? -4.891 -15.482 -0.075 1.00 58.59 97 GLN A C 1
ATOM 729 O O . GLN A 1 97 ? -5.827 -16.133 0.381 1.00 58.59 97 GLN A O 1
ATOM 734 N N . SER A 1 98 ? -4.208 -14.619 0.680 1.00 73.56 98 SER A N 1
ATOM 735 C CA . SER A 1 98 ? -4.675 -14.244 2.010 1.00 73.56 98 SER A CA 1
ATOM 736 C C . SER A 1 98 ? -5.785 -13.203 1.909 1.00 73.56 98 SER A C 1
ATOM 738 O O . SER A 1 98 ? -5.769 -12.325 1.046 1.00 73.56 98 SER A O 1
ATOM 740 N N . ALA A 1 99 ? -6.708 -13.253 2.860 1.00 80.19 99 ALA A N 1
ATOM 741 C CA . ALA A 1 99 ? -7.754 -12.258 3.019 1.00 80.19 99 ALA A CA 1
ATOM 742 C C . ALA A 1 99 ? -7.150 -10.821 3.065 1.00 80.19 99 ALA A C 1
ATOM 744 O O . ALA A 1 99 ? -7.617 -9.884 2.418 1.00 80.19 99 ALA A O 1
ATOM 745 N N . TRP A 1 100 ? -6.001 -10.645 3.722 1.00 85.25 100 TRP A N 1
ATOM 746 C CA . TRP A 1 100 ? -5.311 -9.351 3.761 1.00 85.25 100 TRP A CA 1
ATOM 747 C C . TRP A 1 100 ? -4.847 -8.843 2.398 1.00 85.25 100 TRP A C 1
ATOM 749 O O . TRP A 1 100 ? -4.859 -7.633 2.170 1.00 85.25 100 TRP A O 1
ATOM 759 N N . ARG A 1 101 ? -4.483 -9.743 1.481 1.00 85.94 101 ARG A N 1
ATOM 760 C CA . ARG A 1 101 ? -4.186 -9.361 0.100 1.00 85.94 101 ARG A CA 1
ATOM 761 C C . ARG A 1 101 ? -5.447 -8.931 -0.644 1.00 85.94 101 ARG A C 1
ATOM 763 O O . ARG A 1 101 ? -5.404 -7.987 -1.423 1.00 85.94 101 ARG A O 1
ATOM 770 N N . GLU A 1 102 ? -6.579 -9.591 -0.430 1.00 86.12 102 GLU A N 1
ATOM 771 C CA . GLU A 1 102 ? -7.829 -9.150 -1.060 1.00 86.12 102 GLU A CA 1
ATOM 772 C C . GLU A 1 102 ? -8.184 -7.723 -0.636 1.00 86.12 102 GLU A C 1
ATOM 774 O O . GLU A 1 102 ? -8.488 -6.890 -1.491 1.00 86.12 102 GLU A O 1
ATOM 779 N N . LEU A 1 103 ? -8.018 -7.412 0.654 1.00 88.12 103 LEU A N 1
ATOM 780 C CA . LEU A 1 103 ? -8.175 -6.056 1.174 1.00 88.12 103 LEU A CA 1
ATOM 781 C C . LEU A 1 103 ? -7.148 -5.079 0.578 1.00 88.12 103 LEU A C 1
ATOM 783 O O . LEU A 1 103 ? -7.520 -3.978 0.166 1.00 88.12 103 LEU A O 1
ATOM 787 N N . SER A 1 104 ? -5.864 -5.452 0.491 1.00 91.94 104 SER A N 1
ATOM 788 C CA . SER A 1 104 ? -4.840 -4.579 -0.105 1.00 91.94 104 SER A CA 1
ATOM 789 C C . SER A 1 104 ? -5.128 -4.294 -1.584 1.00 91.94 104 SER A C 1
ATOM 791 O O . SER A 1 104 ? -5.051 -3.139 -2.016 1.00 91.94 104 SER A O 1
ATOM 793 N N . ARG A 1 105 ? -5.544 -5.314 -2.346 1.00 91.00 105 ARG A N 1
ATOM 794 C CA . ARG A 1 105 ? -5.949 -5.206 -3.752 1.00 91.00 105 ARG A CA 1
ATOM 795 C C . ARG A 1 105 ? -7.188 -4.329 -3.913 1.00 91.00 105 ARG A C 1
ATOM 797 O O . ARG A 1 105 ? -7.185 -3.457 -4.781 1.00 91.00 105 ARG A O 1
ATOM 804 N N . ALA A 1 106 ? -8.209 -4.511 -3.074 1.00 90.50 106 ALA A 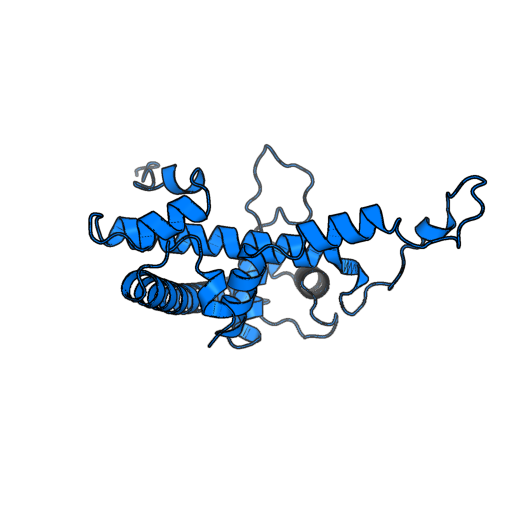N 1
ATOM 805 C CA . ALA A 1 106 ? -9.412 -3.679 -3.081 1.00 90.50 106 ALA A CA 1
ATOM 806 C C . ALA A 1 106 ? -9.071 -2.203 -2.812 1.00 90.50 106 ALA A C 1
ATOM 808 O O . ALA A 1 106 ? -9.489 -1.317 -3.561 1.00 90.50 106 ALA A O 1
ATOM 809 N N . LEU A 1 107 ? -8.218 -1.928 -1.816 1.00 93.44 107 LEU A N 1
ATOM 810 C CA . LEU A 1 107 ? -7.757 -0.569 -1.517 1.00 93.44 107 LEU A CA 1
ATOM 811 C C . LEU A 1 107 ? -6.964 0.048 -2.670 1.00 93.44 107 LEU A C 1
ATOM 813 O O . LEU A 1 107 ? -7.186 1.213 -3.007 1.00 93.44 107 LEU A O 1
ATOM 817 N N . LEU A 1 108 ? -6.061 -0.707 -3.299 1.00 94.44 108 LEU A N 1
ATOM 818 C CA . LEU A 1 108 ? -5.339 -0.238 -4.483 1.00 94.44 108 LEU A CA 1
ATOM 819 C C . LEU A 1 108 ? -6.285 0.022 -5.661 1.00 94.44 108 LEU A C 1
ATOM 821 O O . LEU A 1 108 ? -6.090 1.006 -6.377 1.00 94.44 108 LEU A O 1
ATOM 825 N N . GLY A 1 109 ? -7.340 -0.782 -5.813 1.00 93.50 109 GLY A N 1
ATOM 826 C CA . GLY A 1 109 ? -8.395 -0.604 -6.816 1.00 93.50 109 GLY A CA 1
ATOM 827 C C . GLY A 1 109 ? -9.122 0.743 -6.725 1.00 93.50 109 GLY A C 1
ATOM 828 O O . GLY A 1 109 ? -9.574 1.269 -7.739 1.00 93.50 109 GLY A O 1
ATOM 829 N N . THR A 1 110 ? -9.144 1.382 -5.549 1.00 93.44 110 THR A N 1
ATOM 830 C CA . THR A 1 110 ? -9.703 2.741 -5.381 1.00 93.44 110 THR A CA 1
ATOM 831 C C . THR A 1 110 ? -8.847 3.839 -6.035 1.00 93.44 110 THR A C 1
ATOM 833 O O . THR A 1 110 ? -9.284 4.988 -6.204 1.00 93.44 110 THR A O 1
ATOM 836 N N . LEU A 1 111 ? -7.596 3.532 -6.383 1.00 94.81 111 LEU A N 1
ATOM 837 C CA . LEU A 1 111 ? -6.632 4.468 -6.946 1.00 94.81 111 LEU A CA 1
ATOM 838 C C . LEU A 1 111 ? -6.556 4.337 -8.470 1.00 94.81 111 LEU A C 1
ATOM 840 O O . LEU A 1 111 ? -6.652 3.249 -9.026 1.00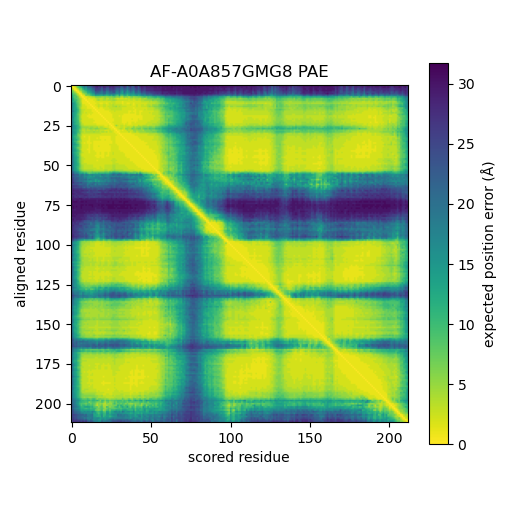 94.81 111 LEU A O 1
ATOM 844 N N . LYS A 1 112 ? -6.269 5.449 -9.159 1.00 92.88 112 LYS A N 1
ATOM 845 C CA . LYS A 1 112 ? -5.860 5.402 -10.573 1.00 92.88 112 LYS A CA 1
ATOM 846 C C . LYS A 1 112 ? -4.506 4.699 -10.687 1.00 92.88 112 LYS A C 1
ATOM 848 O O . LYS A 1 112 ? -3.670 4.864 -9.800 1.00 92.88 112 LYS A O 1
ATOM 853 N N . GLU A 1 113 ? -4.245 4.036 -11.811 1.00 91.06 113 GLU A N 1
ATOM 854 C CA . GLU A 1 113 ? -3.011 3.266 -12.051 1.00 91.06 113 GLU A CA 1
ATOM 855 C C . GLU A 1 113 ? -1.725 4.039 -11.692 1.00 91.06 113 GLU A C 1
ATOM 857 O O . GLU A 1 113 ? -0.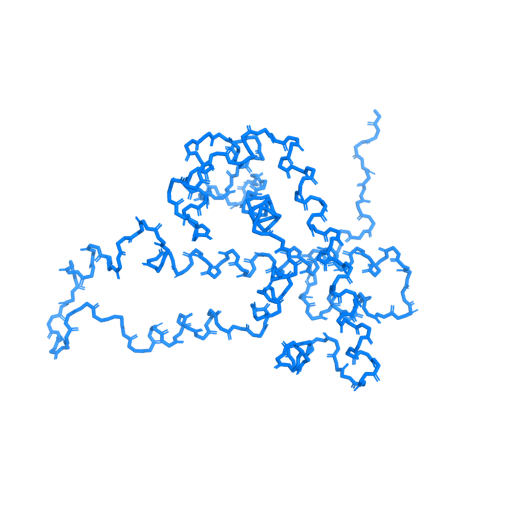843 3.520 -11.018 1.00 91.06 113 GLU A O 1
ATOM 862 N N . ASN A 1 114 ? -1.641 5.326 -12.043 1.00 90.50 114 ASN A N 1
ATOM 863 C CA . ASN A 1 114 ? -0.495 6.169 -11.678 1.00 90.50 114 ASN A CA 1
ATOM 864 C C . ASN A 1 114 ? -0.292 6.320 -10.171 1.00 90.50 114 ASN A C 1
ATOM 866 O O . ASN A 1 114 ? 0.831 6.273 -9.678 1.00 90.50 114 ASN A O 1
ATOM 870 N N . SER A 1 115 ? -1.381 6.497 -9.431 1.00 93.44 115 SER A N 1
ATOM 871 C CA . SER A 1 115 ? -1.335 6.584 -7.975 1.00 93.44 115 SER A CA 1
ATOM 872 C C . SER A 1 115 ? -0.987 5.234 -7.346 1.00 93.44 115 SER A C 1
ATOM 874 O O . SER A 1 115 ? -0.253 5.229 -6.360 1.00 93.44 115 SER A O 1
ATOM 876 N N . GLN A 1 116 ? -1.441 4.120 -7.937 1.00 94.31 116 GLN A N 1
ATOM 877 C CA . GLN A 1 116 ? -1.026 2.770 -7.536 1.00 94.31 116 GLN A CA 1
ATOM 878 C C . GLN A 1 116 ? 0.486 2.583 -7.724 1.00 94.31 116 GLN A C 1
ATOM 880 O O . GLN A 1 116 ? 1.177 2.199 -6.783 1.00 94.31 116 GLN A O 1
ATOM 885 N N . ARG A 1 117 ? 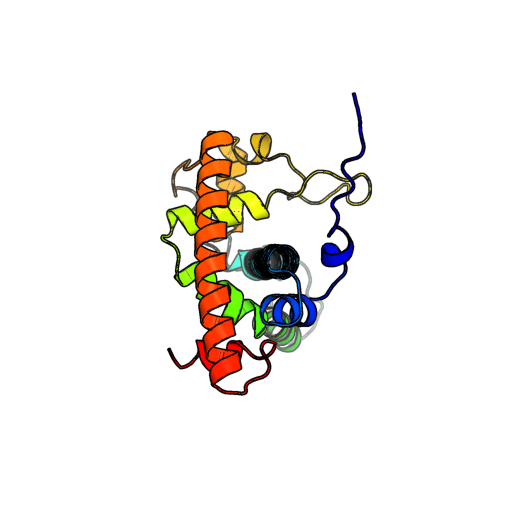1.024 2.951 -8.897 1.00 92.56 117 ARG A N 1
ATOM 886 C CA . ARG A 1 117 ? 2.473 2.934 -9.162 1.00 92.56 117 ARG A CA 1
ATOM 887 C C . ARG A 1 117 ? 3.241 3.747 -8.135 1.00 92.56 117 ARG A C 1
ATOM 889 O O . ARG A 1 117 ? 4.157 3.229 -7.512 1.00 92.56 117 ARG A O 1
ATOM 896 N N . ALA A 1 118 ? 2.844 5.000 -7.912 1.00 94.06 118 ALA A N 1
ATOM 897 C CA . ALA A 1 118 ? 3.545 5.876 -6.978 1.00 94.06 118 ALA A CA 1
ATOM 898 C C . ALA A 1 118 ? 3.617 5.288 -5.562 1.00 94.06 118 ALA A C 1
ATOM 900 O O . ALA A 1 118 ? 4.673 5.331 -4.929 1.00 94.06 118 ALA A O 1
ATOM 901 N N . VAL A 1 119 ? 2.502 4.752 -5.051 1.00 95.81 119 VAL A N 1
ATOM 902 C CA . VAL A 1 119 ? 2.469 4.211 -3.688 1.00 95.81 119 VAL A CA 1
ATOM 903 C C . VAL A 1 119 ? 3.256 2.908 -3.569 1.00 95.81 119 VAL A C 1
ATOM 905 O O . VAL A 1 119 ? 3.987 2.754 -2.593 1.00 95.81 119 VAL A O 1
ATOM 908 N N . LEU A 1 120 ? 3.186 2.031 -4.575 1.00 95.19 120 LEU A N 1
ATOM 909 C CA . LEU A 1 120 ? 3.905 0.758 -4.581 1.00 95.19 120 LEU A CA 1
ATOM 910 C C . LEU A 1 120 ? 5.411 0.943 -4.803 1.00 95.19 120 LEU A C 1
ATOM 912 O O . LEU A 1 120 ? 6.185 0.367 -4.052 1.00 95.19 120 LEU A O 1
ATOM 916 N N . ILE A 1 121 ? 5.848 1.815 -5.721 1.00 93.81 121 ILE A N 1
ATOM 917 C CA . ILE A 1 121 ? 7.275 2.166 -5.883 1.00 93.81 121 ILE A CA 1
ATOM 918 C C . ILE A 1 121 ? 7.812 2.776 -4.582 1.00 93.81 121 ILE A C 1
ATOM 920 O O . ILE A 1 121 ? 8.880 2.400 -4.097 1.00 93.81 121 ILE A O 1
ATOM 924 N N . SER A 1 122 ? 7.049 3.693 -3.972 1.00 94.44 122 SER A N 1
ATOM 925 C CA . SER A 1 122 ? 7.452 4.315 -2.711 1.00 94.44 122 SER A CA 1
ATOM 926 C C . SER A 1 122 ? 7.546 3.303 -1.564 1.00 94.44 122 SER A C 1
ATOM 928 O O . SER A 1 122 ? 8.429 3.460 -0.727 1.00 94.44 122 SER A O 1
ATOM 930 N N . ALA A 1 123 ? 6.670 2.298 -1.505 1.00 93.81 123 ALA A N 1
ATOM 931 C CA . ALA A 1 123 ? 6.695 1.255 -0.476 1.00 93.81 123 ALA A CA 1
ATOM 932 C C . ALA A 1 123 ? 7.714 0.134 -0.766 1.00 93.81 123 ALA A C 1
ATOM 934 O O . ALA A 1 123 ? 8.247 -0.471 0.161 1.00 93.81 123 ALA A O 1
ATOM 935 N N . TYR A 1 124 ? 8.037 -0.109 -2.039 1.00 93.00 124 TYR A N 1
ATOM 936 C CA . TYR A 1 124 ? 9.052 -1.076 -2.452 1.00 93.00 124 TYR A CA 1
ATOM 937 C C . TYR A 1 124 ? 10.431 -0.696 -1.913 1.00 93.00 124 TYR A C 1
ATOM 939 O O . TYR A 1 124 ? 11.137 -1.562 -1.400 1.00 93.00 124 TYR A O 1
ATOM 947 N N . ALA A 1 125 ? 10.786 0.591 -1.999 1.00 89.31 125 ALA A N 1
ATOM 948 C CA . ALA A 1 125 ? 12.051 1.121 -1.507 1.00 89.31 125 ALA A CA 1
ATOM 949 C C . ALA A 1 125 ? 12.091 1.145 0.031 1.00 89.31 125 ALA A C 1
ATOM 951 O O . ALA A 1 125 ? 11.460 1.983 0.683 1.00 89.31 125 ALA A O 1
ATOM 952 N N . VAL A 1 126 ? 12.872 0.234 0.608 1.00 84.62 126 VAL A N 1
ATOM 953 C CA . VAL A 1 126 ? 13.091 0.113 2.050 1.00 84.62 126 VAL A CA 1
ATOM 954 C C . VAL A 1 126 ? 14.370 0.851 2.423 1.00 84.62 126 VAL A C 1
ATOM 956 O O . VAL A 1 126 ? 15.435 0.593 1.864 1.00 84.62 126 VAL A O 1
ATOM 959 N N . THR A 1 127 ? 14.282 1.745 3.411 1.00 79.56 127 THR A N 1
ATOM 960 C CA . THR A 1 127 ? 15.456 2.454 3.930 1.00 79.56 127 THR A CA 1
ATOM 961 C C . THR A 1 127 ? 16.528 1.450 4.361 1.00 79.56 127 THR A C 1
ATOM 963 O O . THR A 1 127 ? 16.228 0.565 5.170 1.00 79.56 127 THR A O 1
ATOM 966 N N . PRO A 1 128 ? 17.778 1.587 3.885 1.00 75.19 128 PRO A N 1
ATOM 967 C CA . PRO A 1 128 ? 18.834 0.667 4.260 1.00 75.19 128 PRO A CA 1
ATOM 968 C C . PRO A 1 128 ? 19.046 0.615 5.777 1.00 75.19 128 PRO A C 1
ATOM 970 O O . PRO A 1 128 ? 19.240 1.636 6.437 1.00 75.19 128 PRO A O 1
ATOM 973 N N . THR A 1 129 ? 19.023 -0.592 6.334 1.00 72.38 129 THR A N 1
ATOM 974 C CA . THR A 1 129 ? 19.381 -0.873 7.727 1.00 72.38 129 THR A CA 1
ATOM 975 C C . THR A 1 129 ? 20.641 -1.730 7.761 1.00 72.38 129 THR A C 1
ATOM 977 O O . THR A 1 129 ? 21.008 -2.349 6.770 1.00 72.38 129 THR A O 1
ATOM 980 N N . ARG A 1 130 ? 21.329 -1.793 8.905 1.00 64.44 130 ARG A N 1
ATOM 981 C CA . ARG A 1 130 ? 22.517 -2.656 9.045 1.00 64.44 130 ARG A CA 1
ATOM 982 C C . ARG A 1 130 ? 22.177 -4.156 9.079 1.00 64.44 130 ARG A C 1
ATOM 984 O O . ARG A 1 130 ? 23.090 -4.961 8.946 1.00 64.44 130 ARG A O 1
ATOM 991 N N . ALA A 1 131 ? 20.906 -4.508 9.302 1.00 61.19 131 ALA A N 1
ATOM 992 C CA . ALA A 1 131 ? 20.454 -5.862 9.632 1.00 61.19 131 ALA A CA 1
ATOM 993 C C . ALA A 1 131 ? 20.099 -6.714 8.404 1.00 61.19 131 ALA A C 1
ATOM 995 O O . ALA A 1 131 ? 20.380 -7.907 8.378 1.00 61.19 131 ALA A O 1
ATOM 996 N N . ALA A 1 132 ? 19.523 -6.108 7.372 1.00 56.19 132 ALA A N 1
ATOM 997 C CA . ALA A 1 132 ? 19.429 -6.716 6.054 1.00 56.19 132 ALA A CA 1
ATOM 998 C C . ALA A 1 132 ? 20.581 -6.120 5.246 1.00 56.19 132 ALA A C 1
ATOM 1000 O O . ALA A 1 132 ? 20.705 -4.914 5.239 1.00 56.19 132 ALA A O 1
ATOM 1001 N N . GLN A 1 133 ? 21.475 -6.886 4.627 1.00 54.56 133 GLN A N 1
ATOM 1002 C CA . GLN A 1 133 ? 22.541 -6.302 3.780 1.00 54.56 133 GLN A CA 1
ATOM 1003 C C . GLN A 1 133 ? 22.407 -6.705 2.308 1.00 54.56 133 GLN A C 1
ATOM 1005 O O . GLN A 1 133 ? 23.319 -6.474 1.523 1.00 54.56 133 GLN A O 1
ATOM 1010 N N . ARG A 1 134 ? 21.304 -7.365 1.925 1.00 66.06 134 ARG A N 1
ATOM 1011 C CA . ARG A 1 134 ? 21.229 -8.091 0.644 1.00 66.06 134 ARG A CA 1
ATOM 1012 C C . ARG A 1 134 ? 19.879 -8.047 -0.073 1.00 66.06 134 ARG A C 1
ATOM 1014 O O . ARG A 1 134 ? 19.720 -8.752 -1.061 1.00 66.06 134 ARG A O 1
ATOM 1021 N N . SER A 1 135 ? 18.903 -7.264 0.393 1.00 78.25 135 SER A N 1
ATOM 1022 C CA . SER A 1 135 ? 17.630 -7.170 -0.334 1.00 78.25 135 SER A CA 1
ATOM 1023 C C . SER A 1 135 ? 17.745 -6.156 -1.479 1.00 78.25 135 SER A C 1
ATOM 1025 O O . SER A 1 135 ? 18.174 -5.030 -1.222 1.00 78.25 135 SER A O 1
ATOM 1027 N N . PRO A 1 136 ? 17.309 -6.486 -2.711 1.00 80.12 136 PRO A N 1
ATOM 1028 C CA . PRO A 1 136 ? 17.292 -5.543 -3.833 1.00 80.12 136 PRO A CA 1
ATOM 1029 C C . PRO A 1 136 ? 16.353 -4.353 -3.591 1.00 80.12 136 PRO A C 1
ATOM 1031 O O . PRO A 1 136 ? 16.402 -3.380 -4.330 1.00 80.12 136 PRO A O 1
ATOM 1034 N N . ARG A 1 137 ? 15.506 -4.417 -2.556 1.00 87.69 137 ARG A N 1
ATOM 1035 C CA . ARG A 1 137 ? 14.609 -3.344 -2.106 1.00 87.69 137 ARG A CA 1
ATOM 1036 C C . ARG A 1 137 ? 15.288 -2.302 -1.228 1.00 87.69 137 ARG A C 1
ATOM 1038 O O . ARG A 1 137 ? 14.702 -1.253 -0.973 1.00 87.69 137 ARG A O 1
ATOM 1045 N N . MET A 1 138 ? 16.483 -2.593 -0.722 1.00 87.69 138 MET A N 1
ATOM 1046 C CA . MET A 1 138 ? 17.202 -1.693 0.170 1.00 87.69 138 MET A CA 1
ATOM 1047 C C . MET A 1 138 ? 17.821 -0.543 -0.604 1.00 87.69 138 MET A C 1
ATOM 1049 O O . MET A 1 138 ? 18.964 -0.617 -1.043 1.00 87.69 138 MET A O 1
ATOM 1053 N N . MET A 1 139 ? 17.049 0.522 -0.751 1.00 89.44 139 MET A N 1
ATOM 1054 C CA . MET A 1 139 ? 17.448 1.699 -1.498 1.00 89.44 139 MET A CA 1
ATOM 1055 C C . MET A 1 139 ? 16.726 2.936 -0.982 1.00 89.44 139 MET A C 1
ATOM 1057 O O . MET A 1 139 ? 15.636 2.868 -0.406 1.00 89.44 139 MET A O 1
ATOM 1061 N N . GLY A 1 140 ? 17.337 4.096 -1.201 1.00 88.94 140 GLY A N 1
ATOM 1062 C CA . GLY A 1 140 ? 16.654 5.367 -0.985 1.00 88.94 140 GLY A CA 1
ATOM 1063 C C . GLY A 1 140 ? 15.595 5.630 -2.061 1.00 88.94 140 GLY A C 1
ATOM 1064 O O . GLY A 1 140 ? 15.660 5.098 -3.163 1.00 88.94 140 GLY A O 1
ATOM 1065 N N . GLN A 1 141 ? 14.652 6.537 -1.785 1.00 89.00 141 GLN A N 1
ATOM 1066 C CA . GLN A 1 141 ? 13.685 6.993 -2.801 1.00 89.00 141 GLN A CA 1
ATOM 1067 C C . GLN A 1 141 ? 14.376 7.632 -4.016 1.00 89.00 141 GLN A C 1
ATOM 1069 O O . GLN A 1 141 ? 13.865 7.535 -5.123 1.00 89.00 141 GLN A O 1
ATOM 1074 N N . THR A 1 142 ? 15.528 8.281 -3.815 1.00 90.75 142 THR A N 1
ATOM 1075 C CA . THR A 1 142 ? 16.329 8.853 -4.907 1.00 90.75 142 THR A CA 1
ATOM 1076 C C . 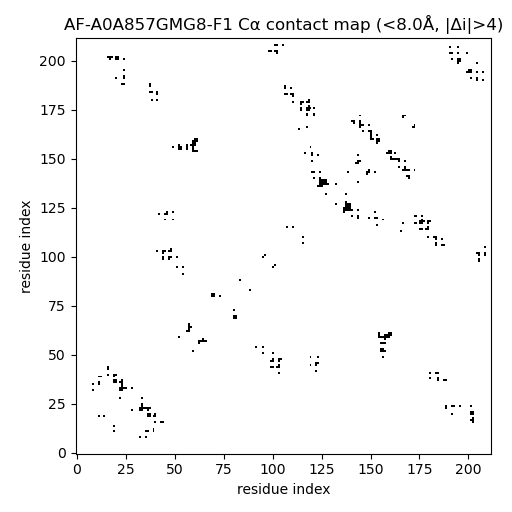THR A 1 142 ? 16.820 7.774 -5.862 1.00 90.75 142 THR A C 1
ATOM 1078 O O . THR A 1 142 ? 16.608 7.884 -7.061 1.00 90.75 142 THR A O 1
ATOM 1081 N N . GLU A 1 143 ? 17.396 6.709 -5.312 1.00 90.69 143 GLU A N 1
ATOM 1082 C CA . GLU A 1 143 ? 17.882 5.553 -6.063 1.00 90.69 143 GLU A CA 1
ATOM 1083 C C . GLU A 1 143 ? 16.719 4.820 -6.755 1.00 90.69 143 GLU A C 1
ATOM 1085 O O . GLU A 1 143 ? 16.805 4.490 -7.930 1.00 90.69 143 GLU A O 1
ATOM 1090 N N . ALA A 1 144 ? 15.564 4.679 -6.095 1.00 90.06 144 ALA A N 1
ATOM 1091 C CA . ALA A 1 144 ? 14.366 4.092 -6.708 1.00 90.06 144 ALA A CA 1
ATOM 1092 C C . ALA A 1 144 ? 13.837 4.865 -7.935 1.00 90.06 144 ALA A C 1
ATOM 1094 O O . ALA A 1 144 ? 13.126 4.292 -8.758 1.00 90.06 144 ALA A O 1
ATOM 1095 N N . CYS A 1 145 ? 14.163 6.158 -8.055 1.00 91.19 145 CYS A N 1
ATOM 1096 C CA . CYS A 1 145 ? 13.768 7.001 -9.187 1.00 91.19 145 CYS A CA 1
ATOM 1097 C C . CYS A 1 145 ? 14.775 6.974 -10.352 1.00 91.19 145 CYS A C 1
ATOM 1099 O O . CYS A 1 145 ? 14.487 7.562 -11.397 1.00 91.19 145 CYS A O 1
ATOM 1101 N N . GLU A 1 146 ? 15.940 6.330 -10.201 1.00 91.19 146 GLU A N 1
ATOM 1102 C CA . GLU A 1 146 ? 16.910 6.174 -11.293 1.00 91.19 146 GLU A CA 1
ATOM 1103 C C . GLU A 1 146 ? 16.268 5.386 -12.447 1.00 91.19 146 GLU A C 1
ATOM 1105 O O . GLU A 1 146 ? 15.643 4.361 -12.181 1.00 91.19 146 GLU A O 1
ATOM 1110 N N . PRO A 1 147 ? 16.399 5.807 -13.722 1.00 88.75 147 PRO A N 1
ATOM 1111 C CA . PRO A 1 147 ? 15.627 5.232 -14.828 1.00 88.75 147 PRO A CA 1
ATOM 1112 C C . PRO A 1 147 ? 15.698 3.703 -14.945 1.00 88.75 147 PRO A C 1
ATOM 1114 O O . PRO A 1 147 ? 14.662 3.054 -15.076 1.00 88.75 147 PRO A O 1
ATOM 1117 N N . GLU A 1 148 ? 16.898 3.128 -14.852 1.00 87.62 148 GLU A N 1
ATOM 1118 C CA . GLU A 1 148 ? 17.108 1.676 -14.940 1.00 87.62 148 GLU A CA 1
ATOM 1119 C C . GLU A 1 148 ? 16.487 0.939 -13.748 1.00 87.62 148 GLU A C 1
ATOM 1121 O O . GLU A 1 148 ? 15.810 -0.077 -13.910 1.00 87.62 148 GLU A O 1
ATOM 1126 N N . ARG A 1 149 ? 16.642 1.483 -12.536 1.00 88.56 149 ARG A N 1
ATOM 1127 C CA . ARG A 1 149 ? 16.059 0.895 -11.324 1.00 88.56 149 ARG A CA 1
ATOM 1128 C C . ARG A 1 149 ? 14.552 0.998 -11.324 1.00 88.56 149 ARG A C 1
ATOM 1130 O O . ARG A 1 149 ? 13.878 0.025 -11.018 1.00 88.56 149 ARG A O 1
ATOM 1137 N N . LEU A 1 150 ? 14.024 2.150 -11.707 1.00 89.44 150 LEU A N 1
ATOM 1138 C CA . LEU A 1 150 ? 12.600 2.387 -11.839 1.00 89.44 150 LEU A CA 1
ATOM 1139 C C . LEU A 1 150 ? 11.975 1.429 -12.861 1.00 89.44 150 LEU A C 1
ATOM 1141 O O . LEU A 1 150 ? 10.881 0.925 -12.615 1.00 89.44 150 LEU A O 1
ATOM 1145 N N . ALA A 1 151 ? 12.650 1.144 -13.979 1.00 86.94 151 ALA A N 1
ATOM 1146 C CA . ALA A 1 151 ? 12.198 0.139 -14.942 1.00 86.94 151 ALA A CA 1
ATOM 1147 C C . ALA A 1 151 ? 12.130 -1.260 -14.304 1.00 86.94 151 ALA A C 1
ATOM 1149 O O . ALA A 1 151 ? 11.077 -1.896 -14.354 1.00 86.94 151 ALA A O 1
ATOM 1150 N N . ASN A 1 152 ? 13.193 -1.678 -13.609 1.00 86.75 152 ASN A N 1
ATOM 1151 C CA . ASN A 1 152 ? 13.239 -2.966 -12.909 1.00 86.75 152 ASN A CA 1
ATOM 1152 C C . ASN A 1 152 ? 12.170 -3.076 -11.810 1.00 86.75 152 ASN A C 1
ATOM 1154 O O . ASN A 1 152 ? 11.513 -4.103 -11.688 1.00 86.75 152 ASN A O 1
ATOM 1158 N N . ILE A 1 153 ? 11.955 -2.010 -11.032 1.00 89.94 153 ILE A N 1
ATOM 1159 C CA . ILE A 1 153 ? 10.920 -1.955 -9.991 1.00 89.94 153 ILE A CA 1
ATOM 1160 C C . ILE A 1 153 ? 9.532 -2.061 -10.619 1.00 89.94 153 ILE A C 1
ATOM 1162 O O . ILE A 1 153 ? 8.696 -2.812 -10.127 1.00 89.94 153 ILE A O 1
ATOM 1166 N N . ASN A 1 154 ? 9.270 -1.329 -11.706 1.00 89.06 154 ASN A N 1
ATOM 1167 C CA . ASN A 1 154 ? 7.984 -1.413 -12.392 1.00 89.06 154 ASN A CA 1
ATOM 1168 C C . ASN A 1 154 ? 7.722 -2.836 -12.898 1.00 89.06 154 ASN A C 1
ATOM 1170 O O . ASN A 1 154 ? 6.628 -3.352 -12.680 1.00 89.06 154 ASN A O 1
ATOM 1174 N N . GLN A 1 155 ? 8.727 -3.475 -13.498 1.00 86.12 155 GLN A N 1
ATOM 1175 C CA . GLN A 1 155 ? 8.629 -4.852 -13.973 1.00 86.12 155 GLN A CA 1
ATOM 1176 C C . GLN A 1 155 ? 8.388 -5.844 -12.827 1.00 86.12 155 GLN A C 1
ATOM 1178 O O . GLN A 1 155 ? 7.466 -6.654 -12.899 1.00 86.12 155 GLN A O 1
ATOM 1183 N N . ALA A 1 156 ? 9.154 -5.736 -11.739 1.00 86.19 156 ALA A N 1
ATOM 1184 C CA . ALA A 1 156 ? 9.005 -6.576 -10.549 1.00 86.19 156 ALA A CA 1
ATOM 1185 C C . ALA A 1 156 ? 7.639 -6.403 -9.859 1.00 86.19 156 ALA A C 1
ATOM 1187 O O . ALA A 1 156 ? 7.145 -7.315 -9.206 1.00 86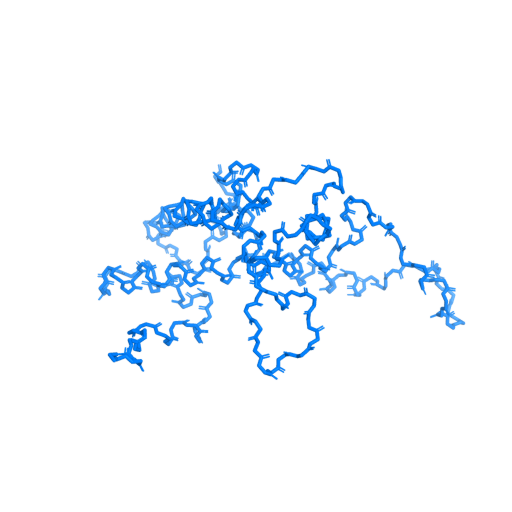.19 156 ALA A O 1
ATOM 1188 N N . LEU A 1 157 ? 7.013 -5.233 -10.009 1.00 88.75 157 LEU A N 1
ATOM 1189 C CA . LEU A 1 157 ? 5.672 -4.942 -9.503 1.00 88.75 157 LEU A CA 1
ATOM 1190 C C . LEU A 1 157 ? 4.562 -5.223 -10.536 1.00 88.75 157 LEU A C 1
ATOM 1192 O O . LEU A 1 157 ? 3.413 -4.838 -10.305 1.00 88.75 157 LEU A O 1
ATOM 1196 N N . GLY A 1 158 ? 4.875 -5.880 -11.656 1.00 86.75 158 GLY A N 1
ATOM 1197 C CA . GLY A 1 158 ? 3.891 -6.360 -12.631 1.00 86.75 158 GLY A CA 1
ATOM 1198 C C . GLY A 1 158 ? 3.510 -5.384 -13.742 1.00 86.75 158 GLY A C 1
ATOM 1199 O O . GLY A 1 158 ? 2.587 -5.665 -14.505 1.00 86.75 158 GLY A O 1
ATOM 1200 N N . TRP A 1 159 ? 4.194 -4.244 -13.877 1.00 87.38 159 TRP A N 1
ATOM 1201 C CA . TRP A 1 159 ? 4.000 -3.355 -15.025 1.00 87.38 159 TRP A CA 1
ATOM 1202 C C . TRP A 1 159 ? 4.934 -3.716 -16.184 1.00 87.38 159 TRP A C 1
ATOM 1204 O O . TRP A 1 159 ? 6.092 -4.053 -15.955 1.00 87.38 159 TRP A O 1
ATOM 1214 N N . PRO A 1 160 ? 4.489 -3.568 -17.445 1.00 79.44 160 PRO A N 1
ATOM 1215 C CA . PRO A 1 160 ? 5.334 -3.837 -18.602 1.00 79.44 160 PRO A CA 1
ATOM 1216 C C . PRO A 1 160 ? 6.660 -3.051 -18.573 1.00 79.44 160 PRO A C 1
ATOM 1218 O O . PRO A 1 160 ? 6.646 -1.868 -18.206 1.00 79.44 160 PRO A O 1
ATOM 1221 N N . PRO A 1 161 ? 7.776 -3.629 -19.057 1.00 64.25 161 PRO A N 1
ATOM 1222 C CA . PRO A 1 161 ? 9.106 -3.007 -19.014 1.00 64.25 161 PRO A CA 1
ATOM 1223 C C . PRO A 1 161 ? 9.206 -1.659 -19.755 1.00 64.25 161 PRO A C 1
ATOM 1225 O O . PRO A 1 161 ? 10.085 -0.852 -19.470 1.00 64.25 161 PRO A O 1
ATOM 1228 N N . LEU A 1 162 ? 8.267 -1.363 -20.663 1.00 67.06 162 LEU A N 1
ATOM 1229 C CA . LEU A 1 162 ? 8.200 -0.116 -21.438 1.00 67.06 162 LEU A CA 1
ATOM 1230 C C . LEU A 1 162 ? 7.121 0.860 -20.949 1.00 67.06 162 LEU A C 1
ATOM 1232 O O . LEU A 1 162 ? 6.735 1.781 -21.666 1.00 67.06 162 LEU A O 1
ATOM 1236 N N . SER A 1 163 ? 6.636 0.705 -19.718 1.00 67.00 163 SER A N 1
ATOM 1237 C CA . SER A 1 163 ? 5.554 1.531 -19.160 1.00 67.00 163 SER A CA 1
ATOM 1238 C C . SER A 1 163 ? 5.904 3.017 -18.926 1.00 67.00 163 SER A C 1
ATOM 1240 O O . SER A 1 163 ? 5.083 3.757 -18.368 1.00 67.00 163 SER A O 1
ATOM 1242 N N . GLY A 1 164 ? 7.093 3.445 -19.366 1.00 59.56 164 GLY A N 1
ATOM 1243 C CA . GLY A 1 164 ? 7.632 4.801 -19.309 1.00 59.56 164 GLY A CA 1
ATOM 1244 C C . GLY A 1 164 ? 8.138 5.200 -17.915 1.00 59.56 164 GLY A C 1
ATOM 1245 O O . GLY A 1 164 ? 7.590 4.745 -16.908 1.00 59.56 164 GLY A O 1
ATOM 1246 N N . PRO A 1 165 ? 9.149 6.088 -17.819 1.00 61.31 165 PRO A N 1
ATOM 1247 C CA . PRO A 1 165 ? 9.676 6.561 -16.542 1.00 61.31 165 PRO A CA 1
ATOM 1248 C C . PRO A 1 165 ? 8.712 7.578 -15.915 1.00 61.31 165 PRO A C 1
ATOM 1250 O O . PRO A 1 165 ? 8.930 8.789 -15.938 1.00 61.31 165 PRO A O 1
ATOM 1253 N N . ARG A 1 166 ? 7.597 7.100 -15.357 1.00 74.62 166 ARG A N 1
ATOM 1254 C CA . ARG A 1 166 ? 6.763 7.917 -14.469 1.00 74.62 166 ARG A CA 1
ATOM 1255 C C . ARG A 1 166 ? 7.442 7.944 -13.102 1.00 74.62 166 ARG A C 1
ATOM 1257 O O . ARG A 1 166 ? 7.703 6.884 -12.550 1.00 74.62 166 ARG A O 1
ATOM 1264 N N . TYR A 1 167 ? 7.678 9.141 -12.560 1.00 84.94 167 TYR A N 1
ATOM 1265 C CA . TYR A 1 167 ? 8.323 9.374 -11.255 1.00 84.94 167 TYR A CA 1
ATOM 1266 C C . TYR A 1 167 ? 9.858 9.254 -11.215 1.00 84.94 167 TYR A C 1
ATOM 1268 O O . TYR A 1 167 ? 10.415 8.843 -10.209 1.00 84.94 167 TYR A O 1
ATOM 1276 N N . ASN A 1 168 ? 10.554 9.721 -12.253 1.00 83.31 168 ASN A N 1
ATOM 1277 C CA . ASN A 1 168 ? 12.014 9.929 -12.238 1.00 83.31 168 ASN A CA 1
ATOM 1278 C C . ASN A 1 168 ? 12.486 11.081 -11.315 1.00 83.31 168 ASN A C 1
ATOM 1280 O O . ASN A 1 168 ? 13.682 11.323 -11.178 1.00 83.31 168 ASN A O 1
ATOM 1284 N N . ALA A 1 169 ? 11.555 11.801 -10.684 1.00 90.00 169 ALA A N 1
ATOM 1285 C CA . ALA A 1 169 ? 11.826 12.856 -9.715 1.00 90.00 169 ALA A CA 1
ATOM 1286 C C . ALA A 1 169 ? 11.352 12.425 -8.308 1.00 90.00 169 ALA A C 1
ATOM 1288 O O . ALA A 1 169 ? 10.142 12.245 -8.110 1.00 90.00 169 ALA A O 1
ATOM 1289 N N . PRO A 1 170 ? 12.249 12.333 -7.303 1.00 91.25 170 PRO A N 1
ATOM 1290 C CA . PRO A 1 170 ? 11.906 11.829 -5.967 1.00 91.25 170 PRO A CA 1
ATOM 1291 C C . PRO A 1 170 ? 10.804 12.620 -5.253 1.00 91.25 170 PRO A C 1
ATOM 1293 O O . PRO A 1 170 ? 9.977 12.048 -4.541 1.00 91.25 170 PRO A O 1
ATOM 1296 N N . ASP A 1 171 ? 10.742 13.937 -5.459 1.00 93.19 171 ASP A N 1
ATOM 1297 C CA . ASP A 1 171 ? 9.713 14.782 -4.843 1.00 93.19 171 ASP A CA 1
ATOM 1298 C C . ASP A 1 171 ? 8.330 14.575 -5.473 1.00 93.19 171 ASP A C 1
ATOM 1300 O O . ASP A 1 171 ? 7.312 14.580 -4.766 1.00 93.19 171 ASP A O 1
ATOM 1304 N N . ALA A 1 172 ? 8.283 14.326 -6.786 1.00 92.19 172 ALA A N 1
ATOM 1305 C CA . ALA A 1 172 ? 7.054 13.971 -7.487 1.00 92.19 172 ALA A CA 1
ATOM 1306 C C . ALA A 1 172 ? 6.539 12.603 -7.016 1.00 92.19 172 ALA A C 1
ATOM 1308 O O . ALA A 1 172 ? 5.351 12.482 -6.699 1.00 92.19 172 ALA A O 1
ATOM 1309 N N . LEU A 1 173 ? 7.435 11.614 -6.882 1.00 94.06 173 LEU A N 1
ATOM 1310 C CA . LEU A 1 173 ? 7.117 10.302 -6.312 1.00 94.06 173 LEU A CA 1
ATOM 1311 C C . LEU A 1 173 ? 6.549 10.443 -4.897 1.00 94.06 173 LEU A C 1
ATOM 1313 O O . LEU A 1 173 ? 5.441 9.984 -4.620 1.00 94.06 173 LEU A O 1
ATOM 1317 N N . ARG A 1 174 ? 7.267 11.145 -4.010 1.00 93.94 174 ARG A N 1
ATOM 1318 C CA . ARG A 1 174 ? 6.871 11.336 -2.606 1.00 93.94 174 ARG A CA 1
ATOM 1319 C C . ARG A 1 174 ? 5.512 12.022 -2.490 1.00 93.94 174 ARG A C 1
ATOM 1321 O O . ARG A 1 174 ? 4.679 11.619 -1.676 1.00 93.94 174 ARG A O 1
ATOM 1328 N N . THR A 1 175 ? 5.268 13.040 -3.314 1.00 95.19 175 THR A N 1
ATOM 1329 C CA . THR A 1 175 ? 4.000 13.780 -3.318 1.00 95.19 175 THR A CA 1
ATOM 1330 C C . THR A 1 175 ? 2.848 12.912 -3.813 1.00 95.19 175 THR A C 1
ATOM 1332 O O . THR A 1 175 ? 1.790 12.887 -3.178 1.00 95.19 175 THR A O 1
ATOM 1335 N N . ALA A 1 176 ? 3.046 12.179 -4.911 1.00 94.94 176 ALA A N 1
ATOM 1336 C CA . ALA A 1 176 ? 2.039 11.282 -5.466 1.00 94.94 176 ALA A CA 1
ATOM 1337 C C . ALA A 1 176 ? 1.724 10.122 -4.510 1.00 94.94 176 ALA A C 1
ATOM 1339 O O . ALA A 1 176 ? 0.552 9.873 -4.228 1.00 94.94 176 ALA A O 1
ATOM 1340 N N . ALA A 1 177 ? 2.749 9.490 -3.931 1.00 95.38 177 ALA A N 1
ATOM 1341 C CA . ALA A 1 177 ? 2.601 8.415 -2.954 1.00 95.38 177 ALA A CA 1
ATOM 1342 C C . ALA A 1 177 ? 1.887 8.888 -1.680 1.00 95.38 177 ALA A C 1
ATOM 1344 O O . ALA A 1 177 ? 1.001 8.202 -1.178 1.00 95.38 177 ALA A O 1
ATOM 1345 N N . ARG A 1 178 ? 2.207 10.088 -1.170 1.00 96.25 178 ARG A N 1
ATOM 1346 C CA . ARG A 1 178 ? 1.500 10.668 -0.014 1.00 96.25 178 ARG A CA 1
ATOM 1347 C C . ARG A 1 178 ? 0.015 10.876 -0.310 1.00 96.25 178 ARG A C 1
ATOM 1349 O O . ARG A 1 178 ? -0.821 10.483 0.497 1.00 96.25 178 ARG A O 1
ATOM 1356 N N . ARG A 1 179 ? -0.316 11.463 -1.466 1.00 96.62 179 ARG A N 1
ATOM 1357 C CA . ARG A 1 179 ? -1.714 11.671 -1.888 1.00 96.62 179 ARG A CA 1
ATOM 1358 C C . ARG A 1 179 ? -2.456 10.343 -2.047 1.00 96.62 179 ARG A C 1
ATOM 1360 O O . ARG A 1 179 ? -3.592 10.232 -1.600 1.00 96.62 179 ARG A O 1
ATOM 1367 N N . ALA A 1 180 ? -1.803 9.342 -2.635 1.00 96.56 180 ALA A N 1
ATOM 1368 C CA . ALA A 1 180 ? -2.345 7.996 -2.767 1.00 96.56 180 ALA A CA 1
ATOM 1369 C C . ALA A 1 180 ? -2.632 7.363 -1.395 1.00 96.56 180 ALA A C 1
ATOM 1371 O O . ALA A 1 180 ? -3.754 6.925 -1.165 1.00 96.56 180 ALA A O 1
ATOM 1372 N N . ARG A 1 181 ? -1.679 7.414 -0.452 1.00 96.94 181 ARG A N 1
ATOM 1373 C CA . ARG A 1 181 ? -1.876 6.911 0.921 1.00 96.94 181 ARG A CA 1
ATOM 1374 C C . ARG A 1 181 ? -3.005 7.624 1.660 1.00 96.94 181 ARG A C 1
ATOM 1376 O O . ARG A 1 181 ? -3.768 6.961 2.344 1.00 96.94 181 ARG A O 1
ATOM 1383 N N . HIS A 1 182 ? -3.150 8.942 1.503 1.00 96.75 182 HIS A N 1
ATOM 1384 C CA . HIS A 1 182 ? -4.286 9.671 2.084 1.00 96.75 182 HIS A CA 1
ATOM 1385 C C . HIS A 1 182 ? -5.626 9.182 1.520 1.00 96.75 182 HIS A C 1
ATOM 1387 O O . HIS A 1 182 ? -6.579 9.005 2.272 1.00 96.75 182 HIS A O 1
ATOM 1393 N N . LYS A 1 183 ? -5.701 8.935 0.204 1.00 96.75 183 LYS A N 1
ATOM 1394 C CA . LYS A 1 183 ? -6.913 8.389 -0.417 1.00 96.75 183 LYS A CA 1
ATOM 1395 C C . LYS A 1 183 ? -7.204 6.967 0.074 1.00 96.75 183 LYS A C 1
ATOM 1397 O O . LYS A 1 183 ? -8.340 6.689 0.432 1.00 96.75 183 LYS A O 1
ATOM 1402 N N . MET A 1 184 ? -6.182 6.113 0.166 1.00 96.94 184 MET A N 1
ATOM 1403 C CA . MET A 1 184 ? -6.316 4.769 0.744 1.00 96.94 184 MET A CA 1
ATOM 1404 C C . MET A 1 184 ? -6.783 4.819 2.201 1.00 96.94 184 MET A C 1
ATOM 1406 O O . MET A 1 184 ? -7.632 4.026 2.579 1.00 96.94 184 MET A O 1
ATOM 1410 N N . ALA A 1 185 ? -6.276 5.761 3.003 1.00 96.00 185 ALA A N 1
ATOM 1411 C CA . ALA A 1 185 ? -6.710 5.955 4.384 1.00 96.00 185 ALA A CA 1
ATOM 1412 C C . ALA A 1 185 ? -8.183 6.355 4.470 1.00 96.00 185 ALA A C 1
ATOM 1414 O O . ALA A 1 185 ? -8.922 5.759 5.243 1.00 96.00 185 ALA A O 1
ATOM 1415 N N . ALA A 1 186 ? -8.634 7.294 3.637 1.00 95.56 186 ALA A N 1
ATOM 1416 C CA . ALA A 1 186 ? -10.048 7.654 3.581 1.00 95.56 186 ALA A CA 1
ATOM 1417 C C . ALA A 1 186 ? -10.931 6.448 3.207 1.00 95.56 186 ALA A C 1
ATOM 1419 O O . ALA A 1 186 ? -11.933 6.201 3.870 1.00 95.56 186 ALA A O 1
ATOM 1420 N N . SER A 1 187 ? -10.533 5.666 2.197 1.00 95.69 187 SER A N 1
ATOM 1421 C CA . SER A 1 187 ? -11.263 4.461 1.786 1.00 95.69 187 SER A CA 1
ATOM 1422 C C . SER A 1 187 ? -11.279 3.381 2.867 1.00 95.69 187 SER A C 1
ATOM 1424 O O . SER A 1 187 ? -12.341 2.850 3.164 1.00 95.69 187 SER A O 1
ATOM 1426 N N . LEU A 1 188 ? -10.138 3.086 3.494 1.00 95.00 188 LEU A N 1
ATOM 1427 C CA . LEU A 1 188 ? -10.058 2.087 4.561 1.00 95.00 188 LEU A CA 1
ATOM 1428 C C . LEU A 1 188 ? -10.845 2.523 5.802 1.00 95.00 188 LEU A C 1
ATOM 1430 O O . LEU A 1 188 ? -11.511 1.703 6.417 1.00 95.00 188 LEU A O 1
ATOM 1434 N N . SER A 1 189 ? -10.817 3.811 6.148 1.00 94.56 189 SER A N 1
ATOM 1435 C CA . SER A 1 189 ? -11.627 4.350 7.243 1.00 94.56 189 SER A CA 1
ATOM 1436 C C . SER A 1 189 ? -13.125 4.205 6.973 1.00 94.56 189 SER A C 1
ATOM 1438 O O . SER A 1 189 ? -13.860 3.894 7.903 1.00 94.56 189 SER A O 1
ATOM 1440 N N . ALA A 1 190 ? -13.573 4.417 5.730 1.00 93.31 190 ALA A N 1
ATOM 1441 C CA . ALA A 1 190 ? -14.968 4.203 5.350 1.00 93.31 190 ALA A CA 1
ATOM 1442 C C . ALA A 1 190 ? -15.350 2.719 5.462 1.00 93.31 190 ALA A C 1
ATOM 1444 O O . ALA A 1 190 ? -16.316 2.394 6.140 1.00 93.31 190 ALA A O 1
ATOM 1445 N N . MET A 1 191 ? -14.520 1.820 4.919 1.00 92.44 191 MET A N 1
ATOM 1446 C CA . MET A 1 191 ? -14.731 0.371 5.037 1.00 92.44 191 MET A CA 1
ATOM 1447 C C . MET A 1 191 ? -14.799 -0.092 6.503 1.00 92.44 191 MET A C 1
ATOM 1449 O O . MET A 1 191 ? -15.619 -0.936 6.849 1.00 92.44 191 MET A O 1
ATOM 1453 N N . LEU A 1 192 ? -13.948 0.460 7.379 1.00 91.44 192 LEU A N 1
ATOM 1454 C CA . LEU A 1 192 ? -13.975 0.169 8.817 1.00 91.44 192 LEU A CA 1
ATOM 1455 C C . LEU A 1 192 ? -15.267 0.662 9.476 1.00 91.44 192 LEU A C 1
ATOM 1457 O O . LEU A 1 192 ? -15.837 -0.067 10.281 1.00 91.44 192 LEU A O 1
ATOM 1461 N N . ALA A 1 193 ? -15.731 1.865 9.133 1.00 89.31 193 ALA A N 1
ATOM 1462 C CA . ALA A 1 193 ? -16.984 2.401 9.656 1.00 89.31 193 ALA A CA 1
ATOM 1463 C C . ALA A 1 193 ? -18.185 1.535 9.242 1.00 89.31 193 ALA A C 1
ATOM 1465 O O . ALA A 1 193 ? -19.022 1.218 10.086 1.00 89.31 193 ALA A O 1
ATOM 1466 N N . ASP A 1 194 ? -18.223 1.090 7.984 1.00 87.31 194 ASP A N 1
ATOM 1467 C CA . ASP A 1 194 ? -19.271 0.198 7.476 1.00 87.31 194 ASP A CA 1
ATOM 1468 C C . ASP A 1 194 ? -19.244 -1.164 8.191 1.00 87.31 194 ASP A C 1
ATOM 1470 O O . ASP A 1 194 ? -20.285 -1.673 8.610 1.00 87.31 194 ASP A O 1
ATOM 1474 N N . ALA A 1 195 ? -18.052 -1.731 8.415 1.00 85.00 195 ALA A N 1
ATOM 1475 C CA . ALA A 1 195 ? -17.900 -2.990 9.144 1.00 85.00 195 ALA A CA 1
ATOM 1476 C C . ALA A 1 195 ? -18.354 -2.884 10.608 1.00 85.00 195 ALA A C 1
ATOM 1478 O O . ALA A 1 195 ? -19.044 -3.781 11.095 1.00 85.00 195 ALA A O 1
ATOM 1479 N N . VAL A 1 196 ? -18.012 -1.785 11.293 1.00 85.69 196 VAL A N 1
ATOM 1480 C CA . VAL A 1 196 ? -18.467 -1.513 12.666 1.00 85.69 196 VAL A CA 1
ATOM 1481 C C . VAL A 1 196 ? -19.987 -1.347 12.711 1.00 85.69 196 VAL A C 1
ATOM 1483 O O . VAL A 1 196 ? -20.632 -1.934 13.576 1.00 85.69 196 VAL A O 1
ATOM 1486 N N . ALA A 1 197 ? -20.570 -0.603 11.766 1.00 83.06 197 ALA A N 1
ATOM 1487 C CA . ALA A 1 197 ? -22.019 -0.410 11.681 1.00 83.06 197 ALA A CA 1
ATOM 1488 C C . ALA A 1 197 ? -22.774 -1.723 11.427 1.00 83.06 197 ALA A C 1
ATOM 1490 O O . ALA A 1 197 ? -23.889 -1.902 11.910 1.00 83.06 197 ALA A O 1
ATOM 1491 N N . ALA A 1 198 ? -22.154 -2.652 10.701 1.00 82.75 198 ALA A N 1
ATOM 1492 C CA . ALA A 1 198 ? -22.691 -3.981 10.454 1.00 82.75 198 ALA A CA 1
ATOM 1493 C C . ALA A 1 198 ? -22.392 -4.988 11.587 1.00 82.75 198 ALA A C 1
ATOM 1495 O O . ALA A 1 198 ? -22.599 -6.180 11.380 1.00 82.75 198 ALA A O 1
ATOM 1496 N N . GLU A 1 199 ? -21.862 -4.555 12.738 1.00 80.00 199 GLU A N 1
ATOM 1497 C CA . GLU A 1 199 ? -21.459 -5.408 13.876 1.00 80.00 199 GLU A CA 1
ATOM 1498 C C . GLU A 1 199 ? -20.411 -6.488 13.528 1.00 80.00 199 GLU A C 1
ATOM 1500 O O . GLU A 1 199 ? -20.270 -7.503 14.216 1.00 80.00 199 GLU A O 1
ATOM 1505 N N . HIS A 1 200 ? -19.635 -6.281 12.461 1.00 80.06 200 HIS A N 1
ATOM 1506 C CA . HIS A 1 200 ? -18.553 -7.186 12.085 1.00 80.06 200 HIS A CA 1
ATOM 1507 C C . HIS A 1 200 ? -17.268 -6.832 12.842 1.00 80.06 200 HIS A C 1
ATOM 1509 O O . HIS A 1 200 ? -16.989 -5.667 13.124 1.00 80.06 200 HIS A O 1
ATOM 1515 N N . ASP A 1 201 ? -16.428 -7.837 13.125 1.00 77.31 201 ASP A N 1
ATOM 1516 C CA . ASP A 1 201 ? -15.062 -7.573 13.592 1.00 77.31 201 ASP A CA 1
ATOM 1517 C C . ASP A 1 201 ? -14.329 -6.766 12.504 1.00 77.31 201 ASP A C 1
ATOM 1519 O O . ASP A 1 201 ? -14.213 -7.255 11.378 1.00 77.31 201 ASP A O 1
ATOM 1523 N N . PRO A 1 202 ? -13.774 -5.577 12.800 1.00 73.81 202 PRO A N 1
ATOM 1524 C CA . PRO A 1 202 ? -12.999 -4.798 11.832 1.00 73.81 202 PRO A CA 1
ATOM 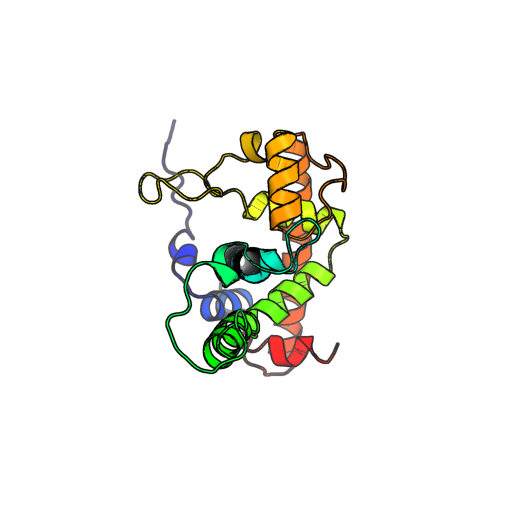1525 C C . PRO A 1 202 ? -11.768 -5.550 11.297 1.00 73.81 202 PRO A C 1
ATOM 1527 O O . PRO A 1 202 ? -11.228 -5.224 10.242 1.00 73.81 202 PRO A O 1
ATOM 1530 N N . ALA A 1 203 ? -11.311 -6.595 11.995 1.00 73.50 203 ALA A N 1
ATOM 1531 C CA . ALA A 1 203 ? -10.291 -7.507 11.481 1.00 73.50 203 ALA A CA 1
ATOM 1532 C C . ALA A 1 203 ? -10.821 -8.511 10.429 1.00 73.50 203 ALA A C 1
ATOM 1534 O O . ALA A 1 203 ? -10.038 -9.281 9.883 1.00 73.50 203 ALA A O 1
ATOM 1535 N N . ARG A 1 204 ? -12.122 -8.518 10.123 1.00 71.00 204 ARG A N 1
ATOM 1536 C CA . ARG A 1 204 ? -12.773 -9.356 9.098 1.00 71.00 204 ARG A CA 1
ATOM 1537 C C . ARG A 1 204 ? -13.295 -8.549 7.908 1.00 71.00 204 ARG A C 1
ATOM 1539 O O . ARG A 1 204 ? -14.194 -8.985 7.206 1.00 71.00 204 ARG A O 1
ATOM 1546 N N . LEU A 1 205 ? -12.690 -7.392 7.634 1.00 69.00 205 LEU A N 1
ATOM 1547 C CA . LEU A 1 205 ? -13.047 -6.507 6.514 1.00 69.00 205 LEU A CA 1
ATOM 1548 C C . LEU A 1 205 ? -13.171 -7.185 5.136 1.00 69.00 205 LEU A C 1
ATOM 1550 O O . LEU A 1 205 ? -13.820 -6.642 4.247 1.00 69.00 205 LEU A O 1
ATOM 1554 N N . ILE A 1 206 ? -12.560 -8.354 4.944 1.00 58.81 206 ILE A N 1
ATOM 1555 C CA . ILE A 1 206 ? -12.672 -9.129 3.706 1.00 58.81 206 ILE A CA 1
ATOM 1556 C C . ILE A 1 206 ? -14.107 -9.575 3.421 1.00 58.81 206 ILE A C 1
ATOM 1558 O O . ILE A 1 2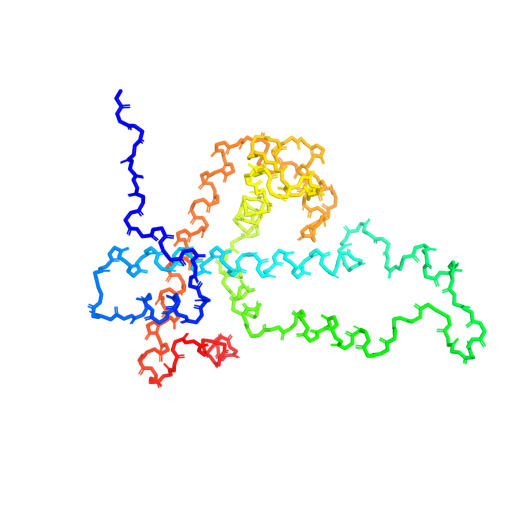06 ? -14.507 -9.571 2.260 1.00 58.81 206 ILE A O 1
ATOM 1562 N N . ASP A 1 207 ? -14.898 -9.859 4.457 1.00 56.62 207 ASP A N 1
ATOM 1563 C CA . ASP A 1 207 ? -16.277 -10.336 4.303 1.00 56.62 207 ASP A CA 1
ATOM 1564 C C . ASP A 1 207 ? -17.186 -9.251 3.671 1.00 56.62 207 ASP A C 1
ATOM 1566 O O . ASP A 1 207 ? -18.166 -9.569 3.000 1.00 56.62 207 ASP A O 1
ATOM 1570 N N . HIS A 1 208 ? -16.819 -7.967 3.811 1.00 49.94 208 HIS A N 1
ATOM 1571 C CA . HIS A 1 208 ? -17.511 -6.813 3.207 1.00 49.94 208 HIS A CA 1
ATOM 1572 C C . HIS A 1 208 ? -16.947 -6.391 1.844 1.00 49.94 208 HIS A C 1
ATOM 1574 O O . HIS A 1 208 ? -17.680 -5.894 0.995 1.00 49.94 208 HIS A O 1
ATOM 1580 N N . ALA A 1 209 ? -15.651 -6.594 1.590 1.00 45.56 209 ALA A N 1
ATOM 1581 C CA . ALA A 1 209 ? -15.025 -6.194 0.323 1.00 45.56 209 ALA A CA 1
ATOM 1582 C C . ALA A 1 209 ? -15.426 -7.084 -0.873 1.00 45.56 209 ALA A C 1
ATOM 1584 O O . ALA A 1 209 ? -15.181 -6.711 -2.017 1.00 45.56 209 ALA A O 1
ATOM 1585 N N . GLN A 1 210 ? -16.021 -8.255 -0.620 1.00 41.56 210 GLN A N 1
ATOM 1586 C CA . GLN A 1 210 ? -16.508 -9.174 -1.655 1.00 41.56 210 GLN A CA 1
ATOM 1587 C C . GLN A 1 210 ? -17.958 -8.890 -2.097 1.00 41.56 210 GLN A C 1
ATOM 1589 O O . GLN A 1 210 ? -18.417 -9.484 -3.072 1.00 41.56 210 GLN A O 1
ATOM 1594 N N . THR A 1 211 ? -18.681 -8.002 -1.403 1.00 38.62 211 THR A N 1
ATOM 1595 C CA . THR A 1 211 ? -20.115 -7.732 -1.632 1.00 38.62 211 THR A CA 1
ATOM 1596 C C . THR A 1 211 ? -20.422 -6.325 -2.163 1.00 38.62 211 THR A C 1
ATOM 1598 O O . THR A 1 211 ? -21.583 -6.054 -2.476 1.00 38.62 211 THR A O 1
ATOM 1601 N N . ALA A 1 212 ? -19.410 -5.461 -2.311 1.00 35.31 212 ALA A N 1
ATOM 1602 C CA . ALA A 1 212 ? -19.511 -4.095 -2.845 1.00 35.31 212 ALA A CA 1
ATOM 1603 C C . ALA A 1 212 ? -18.907 -3.971 -4.253 1.00 35.31 212 ALA A C 1
ATOM 1605 O O . ALA A 1 212 ? -19.496 -3.233 -5.077 1.00 35.31 212 ALA A O 1
#

Nearest PDB structures (foldseek):
  1v4h-assembly1_A  TM=2.055E-01  e=3.236E+00  Thermotoga maritima

pLDDT: mean 77.46, std 18.85, range [33.16, 96.94]

Mean predicted aligned error: 10.5 Å

Foldseek 3Di:
DDPDPPPPQPCLLVDDLLVLLCLLLDPVDDPVRNLVSLLSNLLVLLVLLLVLLLLVLLVFAPHPVADPCLPVDDPDDPDDGSDDDPVNVVVNVVSNPDLSNLLSVLLLVLDDPLLSLLQNLQSLQDDDDPPDPDDPNHDDLQVSLCLVNVLVSCRSSRHHSPPDSDRNDSVNSVVSNVVSSVSSSVVLSVLSVVCVVVVHSSSVSSVVSVPD

Sequence (212 aa):
MSKARCNRYAYLDRLNLSRLLRLAASDEVEKELASAALYCAIKELLEIEIEHRLTTDHDNAGYASSSPLAYAGEGGGSGPRGQSDGVLLAAMNHRGQSAWRELSRALLGTLKENSQRAVLISAYAVTPTRAAQRSPRMMGQTEACEPERLANINQALGWPPLSGPRYNAPDALRTAARRARHKMAASLSAMLADAVAAEHDPARLIDHAQTA

Solvent-accessible surface area (backbone atoms only — not comparable to full-atom values): 12074 Å² total; per-residue (Å²): 134,88,94,70,81,71,60,92,64,60,69,56,84,75,53,53,59,52,58,21,38,43,47,38,61,39,87,88,52,59,70,67,56,18,52,52,24,42,55,51,33,51,52,53,31,50,48,51,46,49,53,41,36,58,76,44,37,47,77,17,48,88,46,62,82,60,64,84,63,52,78,71,74,78,80,92,61,98,61,79,83,64,60,70,51,69,66,55,48,48,51,53,46,58,69,56,65,36,62,63,40,54,47,32,51,54,49,45,64,76,43,57,70,68,35,40,48,26,34,50,57,58,63,53,39,34,76,74,52,93,85,60,88,78,58,95,41,53,31,50,61,63,57,50,17,35,67,71,49,33,36,52,51,38,23,46,65,49,35,50,67,79,73,63,86,78,48,62,43,46,66,59,27,52,50,42,18,50,53,34,51,52,54,40,46,55,52,50,51,49,55,34,51,53,30,51,76,68,74,41,62,48,66,50,54,48,76,57,68,78,76,114